Protein AF-A0A1I7XT38-F1 (afdb_monomer_lite)

Sequence (200 aa):
MPAKMSPKLDLFINKGVEYHPLSVFMDVFLWTNLTDQDTYELYQGANCTAVINEYSHDNSLFGLLKSVSIWKSHQLNPFNDTVIGISTYLPYRVSIKTWRVNYIRASMFVGGIVLFLFAKNLVRNSVFYYTSGCTFGILASLLLFVFVIYRIAPKVAVLLISLAVCYKRGPPTDSRSHDIAQWTLQLIALTLIYFSAQVS

pLDDT: mean 80.43, std 12.25, range [44.66, 97.44]

Structure (mmCIF, N/CA/C/O backbone):
data_AF-A0A1I7XT38-F1
#
_entry.id   AF-A0A1I7XT38-F1
#
loop_
_atom_site.group_PDB
_atom_site.id
_atom_site.type_symbol
_atom_site.label_atom_id
_atom_site.label_alt_id
_atom_site.label_comp_id
_atom_site.label_asym_id
_atom_site.label_entity_id
_atom_site.label_seq_id
_atom_site.pdbx_PDB_ins_code
_atom_site.Cartn_x
_atom_site.Cartn_y
_atom_site.Cartn_z
_atom_site.occupancy
_atom_site.B_iso_or_equiv
_atom_site.auth_seq_id
_atom_site.auth_comp_id
_atom_site.auth_asym_id
_atom_site.auth_atom_id
_atom_site.pdbx_PDB_model_num
ATOM 1 N N . MET A 1 1 ? -29.328 -0.300 17.925 1.00 59.81 1 MET A N 1
ATOM 2 C CA . MET A 1 1 ? -29.666 -0.196 19.371 1.00 59.81 1 MET A CA 1
ATOM 3 C C . MET A 1 1 ? -30.037 1.251 19.729 1.00 59.81 1 MET A C 1
ATOM 5 O O . MET A 1 1 ? -29.767 2.121 18.902 1.00 59.81 1 MET A O 1
ATOM 9 N N . PRO A 1 2 ? -30.710 1.539 20.865 1.00 63.53 2 PRO A N 1
ATOM 10 C CA . PRO A 1 2 ? -30.929 2.919 21.328 1.00 63.53 2 PRO A CA 1
ATOM 11 C C . PRO A 1 2 ? -29.599 3.630 21.637 1.00 63.53 2 PRO A C 1
ATOM 13 O O . PRO A 1 2 ? -28.567 2.972 21.753 1.00 63.53 2 PRO A O 1
ATOM 16 N N . ALA A 1 3 ? -29.615 4.966 21.703 1.00 67.25 3 ALA A N 1
ATOM 17 C CA . ALA A 1 3 ? -28.407 5.755 21.946 1.00 67.25 3 ALA A CA 1
ATOM 18 C C . ALA A 1 3 ? -27.859 5.485 23.357 1.00 67.25 3 ALA A C 1
ATOM 20 O O . ALA A 1 3 ? -28.622 5.517 24.323 1.00 67.25 3 ALA A O 1
ATOM 21 N N . LYS A 1 4 ? -26.555 5.211 23.466 1.00 65.94 4 LYS A N 1
ATOM 22 C CA . LYS A 1 4 ? -25.865 4.947 24.738 1.00 65.94 4 LYS A CA 1
ATOM 23 C C . LYS A 1 4 ? -24.764 5.989 24.943 1.00 65.94 4 LYS A C 1
ATOM 25 O O . LYS A 1 4 ? -24.103 6.372 23.981 1.00 65.94 4 LYS A O 1
ATOM 30 N N . MET A 1 5 ? -24.595 6.452 26.181 1.00 55.97 5 MET A N 1
ATOM 31 C CA . MET A 1 5 ? -23.539 7.381 26.594 1.00 55.97 5 MET A CA 1
ATOM 32 C C . MET A 1 5 ? -22.784 6.742 27.762 1.00 55.97 5 MET A C 1
ATOM 34 O O . MET A 1 5 ? -23.360 6.534 28.829 1.00 55.97 5 MET A O 1
ATOM 38 N N . SER A 1 6 ? -21.525 6.363 27.544 1.00 65.25 6 SER A N 1
ATOM 39 C CA . SER A 1 6 ? -20.662 5.756 28.559 1.00 65.25 6 SER A CA 1
ATOM 40 C C . SER A 1 6 ? -19.224 6.214 28.322 1.00 65.25 6 SER A C 1
ATOM 42 O O . SER A 1 6 ? -18.679 5.902 27.269 1.00 65.25 6 SER A O 1
ATOM 44 N N . PRO A 1 7 ? -18.574 6.896 29.284 1.00 61.50 7 PRO A N 1
ATOM 45 C CA . PRO A 1 7 ? -17.156 7.249 29.181 1.00 61.50 7 PRO A CA 1
ATOM 46 C C . PRO A 1 7 ? -16.226 6.033 29.367 1.00 61.50 7 PRO A C 1
ATOM 48 O O . PRO A 1 7 ? -15.009 6.185 29.405 1.00 61.50 7 PRO A O 1
ATOM 51 N N . LYS A 1 8 ? -16.789 4.829 29.544 1.00 72.31 8 LYS A N 1
ATOM 52 C CA . LYS A 1 8 ? -16.069 3.557 29.665 1.00 72.31 8 LYS A CA 1
ATOM 53 C C . LYS A 1 8 ? -16.177 2.764 28.364 1.00 72.31 8 LYS A C 1
ATOM 55 O O . LYS A 1 8 ? -17.217 2.822 27.713 1.00 72.31 8 LYS A O 1
ATOM 60 N N . LEU A 1 9 ? -15.141 1.973 28.068 1.00 81.88 9 LEU A N 1
ATOM 61 C CA . LEU A 1 9 ? -15.085 1.038 26.941 1.00 81.88 9 LEU A CA 1
ATOM 62 C C . LEU A 1 9 ? -16.341 0.153 26.893 1.00 81.88 9 LEU A C 1
ATOM 64 O O . LEU A 1 9 ? -16.567 -0.673 27.781 1.00 81.88 9 LEU A O 1
ATOM 68 N N . ASP A 1 10 ? -17.136 0.311 25.839 1.00 84.00 10 ASP A N 1
ATOM 69 C CA . ASP A 1 10 ? -18.287 -0.541 25.560 1.00 84.00 10 ASP A CA 1
ATOM 70 C C . ASP A 1 10 ? -17.873 -1.664 24.604 1.00 84.00 10 ASP A C 1
ATOM 72 O O . ASP A 1 10 ? -17.330 -1.413 23.528 1.00 84.00 10 ASP A O 1
ATOM 76 N N . LEU A 1 11 ? -18.147 -2.912 24.988 1.00 84.19 11 LEU A N 1
ATOM 77 C CA . LEU A 1 11 ? -17.835 -4.099 24.193 1.00 84.19 11 LEU A CA 1
ATOM 78 C C . LEU A 1 11 ? -19.095 -4.607 23.485 1.00 84.19 11 LEU A C 1
ATOM 80 O O . LEU A 1 11 ? -20.100 -4.922 24.124 1.00 84.19 11 LEU A O 1
ATOM 84 N N . PHE A 1 12 ? -19.017 -4.740 22.166 1.00 84.31 12 PHE A N 1
ATOM 85 C CA . PHE A 1 12 ? -20.043 -5.336 21.320 1.00 84.31 12 PHE A CA 1
ATOM 86 C C . PHE A 1 12 ? -19.519 -6.641 20.738 1.00 84.31 12 PHE A C 1
ATOM 88 O O . PHE A 1 12 ? -18.441 -6.684 20.152 1.00 84.31 12 PHE A O 1
ATOM 95 N N . ILE A 1 13 ? -20.295 -7.710 20.885 1.00 83.56 13 ILE A N 1
ATOM 96 C CA . ILE A 1 13 ? -19.953 -9.024 20.344 1.00 83.56 13 ILE A CA 1
ATOM 97 C C . ILE A 1 13 ? -20.833 -9.253 19.123 1.00 83.56 13 ILE A C 1
ATOM 99 O O . ILE A 1 13 ? -22.059 -9.295 19.240 1.00 83.56 13 ILE A O 1
ATOM 103 N N . ASN A 1 14 ? -20.205 -9.396 17.961 1.00 82.25 14 ASN A N 1
ATOM 104 C CA . ASN A 1 14 ? -20.879 -9.848 16.757 1.00 82.25 14 ASN A CA 1
ATOM 105 C C . ASN A 1 14 ? -20.574 -11.333 16.551 1.00 82.25 14 ASN A C 1
ATOM 107 O O . ASN A 1 14 ? -19.409 -11.712 16.435 1.00 82.25 14 ASN A O 1
ATOM 111 N N . LYS A 1 15 ? -21.627 -12.150 16.522 1.00 83.94 15 LYS A N 1
ATOM 112 C CA . LYS A 1 15 ? -21.533 -13.580 16.224 1.00 83.94 15 LYS A CA 1
ATOM 113 C C . LYS A 1 15 ? -21.306 -13.775 14.725 1.00 83.94 15 LYS A C 1
ATOM 115 O O . LYS A 1 15 ? -21.969 -13.119 13.918 1.00 83.94 15 LYS A O 1
ATOM 120 N N . GLY A 1 16 ? -20.394 -14.672 14.375 1.00 79.56 16 GLY A N 1
ATOM 121 C CA . GLY A 1 16 ? -20.175 -15.105 13.003 1.00 79.56 16 GLY A CA 1
ATOM 122 C C . GLY A 1 16 ? -21.407 -15.812 12.438 1.00 79.56 16 GLY A C 1
ATOM 123 O O . GLY A 1 16 ? -22.158 -16.474 13.158 1.00 79.56 16 GLY A O 1
ATOM 124 N N . VAL A 1 17 ? -21.629 -15.650 11.139 1.00 80.62 17 VAL A N 1
ATOM 125 C CA . VAL A 1 17 ? -22.675 -16.350 10.387 1.00 80.62 17 VAL A CA 1
ATOM 126 C C . VAL A 1 17 ? -22.128 -17.693 9.896 1.00 80.62 17 VAL A C 1
ATOM 128 O O . VAL A 1 17 ? -20.952 -17.797 9.551 1.00 80.62 17 VAL A O 1
ATOM 131 N N . GLU A 1 18 ? -22.975 -18.723 9.835 1.00 82.88 18 GLU A N 1
ATOM 132 C CA . GLU A 1 18 ? -22.595 -20.036 9.301 1.00 82.88 18 GLU A CA 1
ATOM 133 C C . GLU A 1 18 ? -22.163 -19.975 7.824 1.00 82.88 18 GLU A C 1
ATOM 135 O O . GLU A 1 18 ? -22.627 -19.149 7.026 1.00 82.88 18 GLU A O 1
ATOM 140 N N . TYR A 1 19 ? -21.246 -20.871 7.454 1.00 77.81 19 TYR A N 1
ATOM 141 C CA . TYR A 1 19 ? -20.651 -20.896 6.124 1.00 77.81 19 TYR A CA 1
ATOM 142 C C . TYR A 1 19 ? -21.646 -21.416 5.078 1.00 77.81 19 TYR A C 1
ATOM 144 O O . TYR A 1 19 ? -21.980 -22.599 5.042 1.00 77.81 19 TYR A O 1
ATOM 152 N N . HIS A 1 20 ? -22.057 -20.535 4.166 1.00 82.75 20 HIS A N 1
ATOM 153 C CA . HIS A 1 20 ? -22.775 -20.900 2.947 1.00 82.75 20 HIS A CA 1
ATOM 154 C C . HIS A 1 20 ? -22.068 -20.325 1.710 1.00 82.75 20 HIS A C 1
ATOM 156 O O . HIS A 1 20 ? -21.498 -19.234 1.789 1.00 82.75 20 HIS A O 1
ATOM 162 N N . PRO A 1 21 ? -22.153 -20.985 0.537 1.00 76.69 21 PRO A N 1
ATOM 163 C CA . PRO A 1 21 ? -21.465 -20.537 -0.680 1.00 76.69 21 PRO A CA 1
ATOM 164 C C . PRO A 1 21 ? -21.827 -19.107 -1.108 1.00 76.69 21 PRO A C 1
ATOM 166 O O . PRO A 1 21 ? -20.980 -18.357 -1.581 1.00 76.69 21 PRO A O 1
ATOM 169 N N . LEU A 1 22 ? -23.085 -18.705 -0.905 1.00 75.44 22 LEU A N 1
ATOM 170 C CA . LEU A 1 22 ? -23.567 -17.357 -1.225 1.00 75.44 22 LEU A CA 1
ATOM 171 C C . LEU A 1 22 ? -23.117 -16.309 -0.198 1.00 75.44 22 LEU A C 1
ATOM 173 O O . LEU A 1 22 ? -23.014 -15.129 -0.529 1.00 75.44 22 LEU A O 1
ATOM 177 N N . SER A 1 23 ? -22.807 -16.732 1.028 1.00 76.25 23 SER A N 1
ATOM 178 C CA . SER A 1 23 ? -22.359 -15.844 2.101 1.00 76.25 23 SER A CA 1
ATOM 179 C C . SER A 1 23 ? -20.938 -15.323 1.873 1.00 76.25 23 SER A C 1
ATOM 181 O O . SER A 1 23 ? -20.579 -14.292 2.428 1.00 76.25 23 SER A O 1
ATOM 183 N N . VAL A 1 24 ? -20.130 -15.980 1.030 1.00 80.00 24 VAL A N 1
ATOM 184 C CA . VAL A 1 24 ? -18.745 -15.563 0.710 1.00 80.00 24 VAL A CA 1
ATOM 185 C C . VAL A 1 24 ? -18.694 -14.166 0.083 1.00 80.00 24 VAL A C 1
ATOM 187 O O . VAL A 1 24 ? -17.736 -13.419 0.277 1.00 80.00 24 VAL A O 1
ATOM 190 N N . PHE A 1 25 ? -19.747 -13.786 -0.639 1.00 83.56 25 PHE A N 1
ATOM 191 C CA . PHE A 1 25 ? -19.854 -12.473 -1.269 1.00 83.56 25 PHE A CA 1
ATOM 192 C C . PHE A 1 25 ? -20.512 -11.425 -0.371 1.00 83.56 25 PHE A C 1
ATOM 194 O O . PHE A 1 25 ? -20.730 -10.303 -0.826 1.00 83.56 25 PHE A O 1
ATOM 201 N N . MET A 1 26 ? -20.847 -11.761 0.874 1.00 80.50 26 MET A N 1
ATOM 202 C CA . MET A 1 26 ? -21.391 -10.794 1.818 1.00 80.50 26 MET A CA 1
ATOM 203 C C . MET A 1 26 ? -20.284 -9.933 2.408 1.00 80.50 26 MET A C 1
ATOM 205 O O . MET A 1 26 ? -19.161 -10.385 2.621 1.00 80.50 26 MET A O 1
ATOM 209 N N . ASP A 1 27 ? -20.646 -8.691 2.706 1.00 81.12 27 ASP A N 1
ATOM 210 C CA . ASP A 1 27 ? -19.832 -7.807 3.524 1.00 81.12 27 ASP A CA 1
ATOM 211 C C . ASP A 1 27 ? -20.659 -7.243 4.674 1.00 81.12 27 ASP A C 1
ATOM 213 O O . ASP A 1 27 ? -21.830 -6.864 4.516 1.00 81.12 27 ASP A O 1
ATOM 217 N N . VAL A 1 28 ? -20.018 -7.194 5.840 1.00 81.31 28 VAL A N 1
ATOM 218 C CA . VAL A 1 28 ? -20.591 -6.687 7.082 1.00 81.31 28 VAL A CA 1
ATOM 219 C C . VAL A 1 28 ? -19.839 -5.424 7.459 1.00 81.31 28 VAL A C 1
ATOM 221 O O . VAL A 1 28 ? -18.639 -5.454 7.735 1.00 81.31 28 VAL A O 1
ATOM 224 N N . PHE A 1 29 ? -20.568 -4.311 7.474 1.00 79.44 29 PHE A N 1
ATOM 225 C CA . PHE A 1 29 ? -20.033 -3.018 7.873 1.00 79.44 29 PHE A CA 1
ATOM 226 C C . PHE A 1 29 ? -20.726 -2.540 9.141 1.00 79.44 29 PHE A C 1
ATOM 228 O O . PHE A 1 29 ? -21.955 -2.607 9.268 1.00 79.44 29 PHE A O 1
ATOM 235 N N . LEU A 1 30 ? -19.931 -2.024 10.072 1.00 76.75 30 LEU A N 1
ATOM 236 C CA . LEU A 1 30 ? -20.444 -1.329 11.239 1.00 76.75 30 LEU A CA 1
ATOM 237 C C . LEU A 1 30 ? -20.699 0.133 10.867 1.00 76.75 30 LEU A C 1
ATOM 239 O O . LEU A 1 30 ? -19.808 0.829 10.390 1.00 76.75 30 LEU A O 1
ATOM 243 N N . TRP A 1 31 ? -21.930 0.588 11.077 1.00 77.31 31 TRP A N 1
ATOM 244 C CA . TRP A 1 31 ? -22.347 1.967 10.867 1.00 77.31 31 TRP A CA 1
ATOM 245 C C . TRP A 1 31 ? -22.590 2.649 12.214 1.00 77.31 31 TRP A C 1
ATOM 247 O O . TRP A 1 31 ? -23.408 2.186 13.019 1.00 77.31 31 TRP A O 1
ATOM 257 N N . THR A 1 32 ? -21.908 3.766 12.450 1.00 75.38 32 THR A N 1
ATOM 258 C CA . THR A 1 32 ? -22.136 4.661 13.591 1.00 75.38 32 THR A CA 1
ATOM 259 C C . THR A 1 32 ? -22.658 6.009 13.098 1.00 75.38 32 THR A C 1
ATOM 261 O O . THR A 1 32 ? -22.417 6.407 11.965 1.00 75.38 32 THR A O 1
ATOM 264 N N . ASN A 1 33 ? -23.389 6.731 13.951 1.00 77.00 33 ASN A N 1
ATOM 265 C CA . ASN A 1 33 ? -23.805 8.117 13.682 1.00 77.00 33 ASN A CA 1
ATOM 266 C C . ASN A 1 33 ? -22.738 9.150 14.105 1.00 77.00 33 ASN A C 1
ATOM 268 O O . ASN A 1 33 ? -23.062 10.310 14.340 1.00 77.00 33 ASN A O 1
ATOM 272 N N . LEU A 1 34 ? -21.493 8.712 14.312 1.00 70.56 34 LEU A N 1
ATOM 273 C CA . LEU A 1 34 ? -20.389 9.576 14.722 1.00 70.56 34 LEU A CA 1
ATOM 274 C C . LEU A 1 34 ? -19.565 9.862 13.481 1.00 70.56 34 LEU A C 1
ATOM 276 O O . LEU A 1 34 ? -18.828 9.007 13.005 1.00 70.56 34 LEU A O 1
ATOM 280 N N . THR A 1 35 ? -19.774 11.051 12.933 1.00 60.81 35 THR A N 1
ATOM 281 C CA . THR A 1 35 ? -19.145 11.487 11.684 1.00 60.81 35 THR A CA 1
ATOM 282 C C . THR A 1 35 ? -17.734 12.029 11.906 1.00 60.81 35 THR A C 1
ATOM 284 O O . THR A 1 35 ? -16.985 12.168 10.947 1.00 60.81 35 THR A O 1
ATOM 287 N N . ASP A 1 36 ? -17.379 12.335 13.155 1.00 66.88 36 ASP A N 1
ATOM 288 C CA . ASP A 1 36 ? -16.112 12.966 13.506 1.00 66.88 36 ASP A CA 1
ATOM 289 C C . ASP A 1 36 ? -15.100 11.929 14.013 1.00 66.88 36 ASP A C 1
ATOM 291 O O . ASP A 1 36 ? -15.334 11.265 15.028 1.00 66.88 36 ASP A O 1
ATOM 295 N N . GLN A 1 37 ? -13.999 11.757 13.276 1.00 61.34 37 GLN A N 1
ATOM 296 C CA . GLN A 1 37 ? -12.999 10.705 13.515 1.00 61.34 37 GLN A CA 1
ATOM 297 C C . GLN A 1 37 ? -12.182 10.940 14.791 1.00 61.34 37 GLN A C 1
ATOM 299 O O . GLN A 1 37 ? -11.687 9.980 15.374 1.00 61.34 37 GLN A O 1
ATOM 304 N N . ASP A 1 38 ? -12.110 12.182 15.272 1.00 63.59 38 ASP A N 1
ATOM 305 C CA . ASP A 1 38 ? -11.383 12.530 16.499 1.00 63.59 38 ASP A CA 1
ATOM 306 C C . ASP A 1 38 ? -12.209 12.267 17.774 1.00 63.59 38 ASP A C 1
ATOM 308 O O . ASP A 1 38 ? -11.715 12.389 18.894 1.00 63.59 38 ASP A O 1
ATOM 312 N N . THR A 1 39 ? -13.479 11.877 17.613 1.00 66.31 39 THR A N 1
ATOM 313 C CA . THR A 1 39 ? -14.449 11.740 18.710 1.00 66.31 39 THR A CA 1
ATOM 314 C C . THR A 1 39 ? -14.653 10.285 19.178 1.00 66.31 39 THR A C 1
ATOM 316 O O . THR A 1 39 ? -15.300 10.031 20.206 1.00 66.31 39 THR A O 1
ATOM 319 N N . TYR A 1 40 ? -14.136 9.292 18.446 1.00 72.56 40 TYR A N 1
ATOM 320 C CA . TYR A 1 40 ? -14.288 7.885 18.821 1.00 72.56 40 TYR A CA 1
ATOM 321 C C . TYR A 1 40 ? -13.066 7.034 18.488 1.00 72.56 40 TYR A C 1
ATOM 323 O O . TYR A 1 40 ? -12.493 7.117 17.406 1.00 72.56 40 TYR A O 1
ATOM 331 N N . GLU A 1 41 ? -12.738 6.124 19.400 1.00 76.94 41 GLU A N 1
ATOM 332 C CA . GLU A 1 41 ? -11.740 5.087 19.163 1.00 76.94 41 GLU A CA 1
ATOM 333 C C . GLU A 1 41 ? -12.423 3.727 19.041 1.00 76.94 41 GLU A C 1
ATOM 335 O O . GLU A 1 41 ? -13.226 3.327 19.893 1.00 76.94 41 GLU A O 1
ATOM 340 N N . LEU A 1 42 ? -12.101 3.023 17.955 1.00 78.25 42 LEU A N 1
ATOM 341 C CA . LEU A 1 42 ? -12.656 1.719 17.626 1.00 78.25 42 LEU A CA 1
ATOM 342 C C . LEU A 1 42 ? -11.565 0.650 17.730 1.00 78.25 42 LEU A C 1
ATOM 344 O O . LEU A 1 42 ? -10.553 0.686 17.028 1.00 78.25 42 LEU A O 1
ATOM 348 N N . TYR A 1 43 ? -11.802 -0.325 18.594 1.00 79.62 43 TYR A N 1
ATOM 349 C CA . TYR A 1 43 ? -10.925 -1.461 18.842 1.00 79.62 43 TYR A CA 1
ATOM 350 C C . TYR A 1 43 ? -11.596 -2.723 18.310 1.00 79.62 43 TYR A C 1
ATOM 352 O O . TYR A 1 43 ? -12.782 -2.943 18.537 1.00 79.62 43 TYR A O 1
ATOM 360 N N . GLN A 1 44 ? -10.861 -3.571 17.598 1.00 81.12 44 GLN A N 1
ATOM 361 C CA . GLN A 1 44 ? -11.386 -4.827 17.062 1.00 81.12 44 GLN A CA 1
ATOM 362 C C . GLN A 1 44 ? -10.478 -5.973 17.486 1.00 81.12 44 GLN A C 1
ATOM 364 O O . GLN A 1 44 ? -9.259 -5.875 17.367 1.00 81.12 44 GLN A O 1
ATOM 369 N N . GLY A 1 45 ? -11.071 -7.071 17.947 1.00 81.69 45 GLY A N 1
ATOM 370 C CA . GLY A 1 45 ? -10.333 -8.258 18.358 1.00 81.69 45 GLY A CA 1
ATOM 371 C C . GLY A 1 45 ? -11.179 -9.524 18.276 1.00 81.69 45 GLY A C 1
ATOM 372 O O . GLY A 1 45 ? -12.404 -9.471 18.200 1.00 81.69 45 GLY A O 1
ATOM 373 N N . ALA A 1 46 ? -10.516 -10.680 18.284 1.00 83.31 46 ALA A N 1
ATOM 374 C CA . ALA A 1 46 ? -11.190 -11.980 18.283 1.00 83.31 46 ALA A CA 1
ATOM 375 C C . ALA A 1 46 ? -11.845 -12.305 19.640 1.00 83.31 46 ALA A C 1
ATOM 377 O O . ALA A 1 46 ? -12.831 -13.025 19.694 1.00 83.31 46 ALA A O 1
ATOM 378 N N . ASN A 1 47 ? -11.310 -11.748 20.731 1.00 88.62 47 ASN A N 1
ATOM 379 C CA . ASN A 1 47 ? -11.749 -11.997 22.103 1.00 88.62 47 ASN A CA 1
ATOM 380 C C . ASN A 1 47 ? -11.861 -10.686 22.886 1.00 88.62 47 ASN A C 1
ATOM 382 O O . ASN A 1 47 ? -11.134 -9.730 22.608 1.00 88.62 47 ASN A O 1
ATOM 386 N N . CYS A 1 48 ? -12.693 -10.668 23.932 1.00 85.81 48 CYS A N 1
ATOM 387 C CA . CYS A 1 48 ? -12.825 -9.509 24.822 1.00 85.81 48 CYS A CA 1
ATOM 388 C C . CYS A 1 48 ? -11.489 -9.127 25.472 1.00 85.81 48 CYS A C 1
ATOM 390 O O . CYS A 1 48 ? -11.155 -7.952 25.548 1.00 85.81 48 CYS A O 1
ATOM 392 N N . THR A 1 49 ? -10.695 -10.117 25.885 1.00 89.25 49 THR A N 1
ATOM 393 C CA . THR A 1 49 ? -9.369 -9.899 26.482 1.00 89.25 49 THR A CA 1
ATOM 394 C C . THR A 1 49 ? -8.390 -9.257 25.505 1.00 89.25 49 THR A C 1
ATOM 396 O O . THR A 1 49 ? -7.640 -8.371 25.894 1.00 89.25 49 THR A O 1
ATOM 399 N N . ALA A 1 50 ? -8.433 -9.644 24.228 1.00 86.62 50 ALA A N 1
ATOM 400 C CA . ALA A 1 50 ? -7.590 -9.050 23.194 1.00 86.62 50 ALA A CA 1
ATOM 401 C C . ALA A 1 50 ? -7.939 -7.570 22.968 1.00 86.62 50 ALA A C 1
ATOM 403 O O . ALA A 1 50 ? -7.045 -6.735 22.896 1.00 86.62 50 ALA A O 1
ATOM 404 N N . VAL A 1 51 ? -9.236 -7.238 22.931 1.00 85.75 51 VAL A N 1
ATOM 405 C CA . VAL A 1 51 ? -9.712 -5.850 22.794 1.00 85.75 51 VAL A CA 1
ATOM 406 C C . VAL A 1 51 ? -9.324 -5.003 24.007 1.00 85.75 51 VAL A C 1
ATOM 408 O O . VAL A 1 51 ? -8.890 -3.867 23.848 1.00 85.75 51 VAL A O 1
ATOM 411 N N . ILE A 1 52 ? -9.448 -5.554 25.217 1.00 87.38 52 ILE A N 1
ATOM 412 C CA . ILE A 1 52 ? -9.093 -4.856 26.460 1.00 87.38 52 ILE A CA 1
ATOM 413 C C . ILE A 1 52 ? -7.581 -4.628 26.561 1.00 87.38 52 ILE A C 1
ATOM 415 O O . ILE A 1 52 ? -7.163 -3.554 26.989 1.00 87.38 52 ILE A O 1
ATOM 419 N N . ASN A 1 53 ? -6.759 -5.602 26.159 1.00 88.31 53 ASN A N 1
ATOM 420 C CA . ASN A 1 53 ? -5.305 -5.440 26.137 1.00 88.31 53 ASN A CA 1
ATOM 421 C C . ASN A 1 53 ? -4.882 -4.365 25.134 1.00 88.31 53 ASN A C 1
ATOM 423 O O . ASN A 1 53 ? -4.059 -3.526 25.479 1.00 88.31 53 ASN A O 1
ATOM 427 N N . GLU A 1 54 ? -5.477 -4.349 23.939 1.00 81.75 54 GLU A N 1
ATOM 428 C CA . GLU A 1 54 ? -5.212 -3.309 22.938 1.00 81.75 54 GLU A CA 1
ATOM 429 C C . GLU A 1 54 ? -5.621 -1.921 23.449 1.00 81.75 54 GLU A C 1
ATOM 431 O O . GLU A 1 54 ? -4.874 -0.964 23.292 1.00 81.75 54 GLU A O 1
ATOM 436 N N . TYR A 1 55 ? -6.771 -1.821 24.123 1.00 81.69 55 TYR A N 1
ATOM 437 C CA . TYR A 1 55 ? -7.213 -0.587 24.778 1.00 81.69 55 TYR A CA 1
ATOM 438 C C . TYR A 1 55 ? -6.251 -0.141 25.889 1.00 81.69 55 TYR A C 1
ATOM 440 O O . TYR A 1 55 ? -5.955 1.040 26.022 1.00 81.69 55 TYR A O 1
ATOM 448 N N . SER A 1 56 ? -5.739 -1.084 26.682 1.00 82.56 56 SER A N 1
ATOM 449 C CA . SER A 1 56 ? -4.873 -0.783 27.831 1.00 82.56 56 SER A CA 1
ATOM 450 C C . SER A 1 56 ? -3.436 -0.442 27.426 1.00 82.56 56 SER A C 1
ATOM 452 O O . SER A 1 56 ? -2.745 0.254 28.164 1.00 82.56 56 SER A O 1
ATOM 454 N N . HIS A 1 57 ? -2.983 -0.938 26.272 1.00 77.88 57 HIS A N 1
ATOM 455 C CA . HIS A 1 57 ? -1.666 -0.647 25.700 1.00 77.88 57 HIS A CA 1
ATOM 456 C C . HIS A 1 57 ? -1.667 0.548 24.739 1.00 77.88 57 HIS A C 1
ATOM 458 O O . HIS A 1 57 ? -0.605 0.904 24.218 1.00 77.88 57 HIS A O 1
ATOM 464 N N . ASP A 1 58 ? -2.820 1.184 24.518 1.00 71.75 58 ASP A N 1
ATOM 465 C CA . ASP A 1 58 ? -2.904 2.389 23.703 1.00 71.75 58 ASP A CA 1
ATOM 466 C C . ASP A 1 58 ? -2.330 3.579 24.485 1.00 71.75 58 ASP A C 1
ATOM 468 O O . ASP A 1 58 ? -2.991 4.242 25.284 1.00 71.75 58 ASP A O 1
ATOM 472 N N . ASN A 1 59 ? -1.038 3.835 24.288 1.00 63.56 59 ASN A N 1
ATOM 473 C CA . ASN A 1 59 ? -0.380 5.006 24.850 1.00 63.56 59 ASN A CA 1
ATOM 474 C C . ASN A 1 59 ? -0.828 6.245 24.059 1.00 63.56 59 ASN A C 1
ATOM 476 O O . ASN A 1 59 ? -0.507 6.379 22.875 1.00 63.56 59 ASN A O 1
ATOM 480 N N . SER A 1 60 ? -1.519 7.176 24.726 1.00 62.91 60 SER A N 1
ATOM 481 C CA . SER A 1 60 ? -2.217 8.333 24.124 1.00 62.91 60 SER A CA 1
ATOM 482 C C . SER A 1 60 ? -1.357 9.294 23.282 1.00 62.91 60 SER A C 1
ATOM 484 O O . SER A 1 60 ? -1.885 10.200 22.641 1.00 62.91 60 SER A O 1
ATOM 486 N N . LEU A 1 61 ? -0.037 9.085 23.221 1.00 58.38 61 LEU A N 1
ATOM 487 C CA . LEU A 1 61 ? 0.905 9.864 22.415 1.00 58.38 61 LEU A CA 1
ATOM 488 C C . LEU A 1 61 ? 0.728 9.689 20.896 1.00 58.38 61 LEU A C 1
ATOM 490 O O . LEU A 1 61 ? 1.128 10.575 20.146 1.00 58.38 61 LEU A O 1
ATOM 494 N N . PHE A 1 62 ? 0.130 8.588 20.426 1.00 61.03 62 PHE A N 1
ATOM 495 C CA . PHE A 1 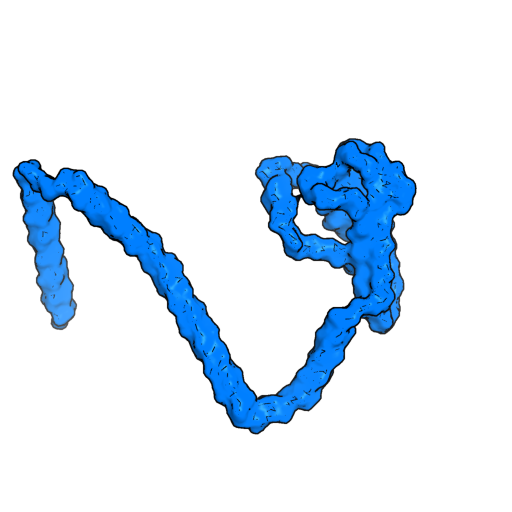62 ? -0.065 8.310 18.991 1.00 61.03 62 PHE A CA 1
ATOM 496 C C . PHE A 1 62 ? -1.539 8.340 18.531 1.00 61.03 62 PHE A C 1
ATOM 498 O O . PHE A 1 62 ? -1.817 7.994 17.381 1.00 61.03 62 PHE A O 1
ATOM 505 N N . GLY A 1 63 ? -2.480 8.810 19.363 1.00 61.06 63 GLY A N 1
ATOM 506 C CA . GLY A 1 63 ? -3.920 8.840 19.035 1.00 61.06 63 GLY A CA 1
ATOM 507 C C . GLY A 1 63 ? -4.252 9.580 17.727 1.00 61.06 63 GLY A C 1
ATOM 508 O O . GLY A 1 63 ? -5.025 9.089 16.906 1.00 61.06 63 GLY A O 1
ATOM 509 N N . LEU A 1 64 ? -3.560 10.692 17.446 1.00 55.78 64 LEU A N 1
ATOM 510 C CA . LEU A 1 64 ? -3.713 11.443 16.189 1.00 55.78 64 LEU A CA 1
ATOM 511 C C . LEU A 1 64 ? -3.219 10.665 14.958 1.00 55.78 64 LEU A C 1
ATOM 513 O O . LEU A 1 64 ? -3.807 10.750 13.883 1.00 55.78 64 LEU A O 1
ATOM 517 N N . LEU A 1 65 ? -2.159 9.868 15.101 1.00 56.06 65 LEU A N 1
ATOM 518 C CA . LEU A 1 65 ? -1.608 9.069 14.000 1.00 56.06 65 LEU A CA 1
ATOM 519 C C . LEU A 1 65 ? -2.459 7.823 13.711 1.00 56.06 65 LEU A C 1
ATOM 521 O O . LEU A 1 65 ? -2.484 7.341 12.578 1.00 56.06 65 LEU A O 1
ATOM 525 N N . LYS A 1 66 ? -3.212 7.344 14.707 1.00 59.59 66 LYS A N 1
ATOM 526 C CA . LYS A 1 66 ? -4.194 6.259 14.577 1.00 59.59 66 LYS A CA 1
ATOM 527 C C . LYS A 1 66 ? -5.455 6.717 13.823 1.00 59.59 66 LYS A C 1
ATOM 529 O O . LYS A 1 66 ? -5.924 5.974 12.958 1.00 59.59 66 LYS A O 1
ATOM 534 N N . SER A 1 67 ? -5.927 7.949 14.060 1.00 51.41 67 SER A N 1
ATOM 535 C CA . SER A 1 67 ? -7.060 8.586 13.344 1.00 51.41 67 SER A CA 1
ATOM 536 C C . SER A 1 67 ? -6.792 8.742 11.8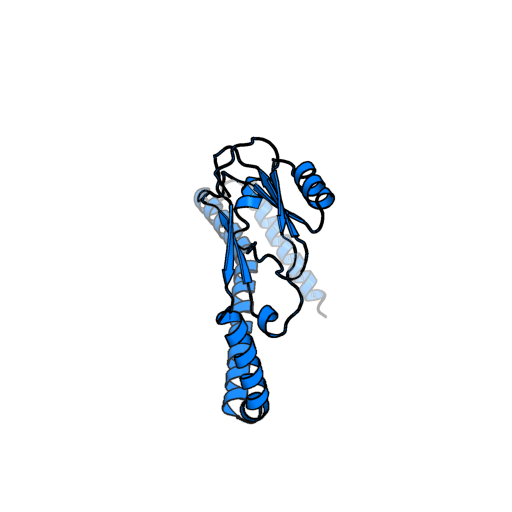32 1.00 51.41 67 SER A C 1
ATOM 538 O O . SER A 1 67 ? -7.654 8.469 10.996 1.00 51.41 67 SER A O 1
ATOM 540 N N . VAL A 1 68 ? -5.541 9.039 11.450 1.00 50.91 68 VAL A N 1
ATOM 541 C CA . VAL A 1 68 ? -5.109 9.217 10.044 1.00 50.91 68 VAL A CA 1
ATOM 542 C C . VAL A 1 68 ? -4.894 7.887 9.293 1.00 50.91 68 VAL A C 1
ATOM 544 O O . VAL A 1 68 ? -4.594 7.885 8.096 1.00 50.91 68 VAL A O 1
ATOM 547 N N . SER A 1 69 ? -5.114 6.725 9.923 1.00 53.31 69 SER A N 1
ATOM 548 C CA . SER A 1 69 ? -5.137 5.424 9.229 1.00 53.31 69 SER A CA 1
ATOM 549 C C . SER A 1 69 ? -6.424 5.235 8.399 1.00 53.31 69 SER A C 1
ATOM 551 O O . SER A 1 69 ? -7.194 4.294 8.570 1.00 53.31 69 SER A O 1
ATOM 553 N N . ILE A 1 70 ? -6.614 6.130 7.424 1.00 46.16 70 ILE A N 1
ATOM 554 C CA . ILE A 1 70 ? -7.732 6.281 6.470 1.00 46.16 70 ILE A CA 1
ATOM 555 C C . ILE A 1 70 ? -8.044 4.984 5.681 1.00 46.16 70 ILE A C 1
ATOM 557 O O . ILE A 1 70 ? -9.086 4.868 5.041 1.00 46.16 70 ILE A O 1
ATOM 561 N N . TRP A 1 71 ? -7.180 3.968 5.768 1.00 44.66 71 TRP A N 1
ATOM 562 C CA . TRP A 1 71 ? -7.272 2.701 5.038 1.00 44.66 71 TRP A CA 1
ATOM 563 C C . TRP A 1 71 ? -7.546 1.478 5.913 1.00 44.66 71 TRP A C 1
ATOM 565 O O . TRP A 1 71 ? -7.580 0.361 5.390 1.00 44.66 71 TRP A O 1
ATOM 575 N N . LYS A 1 72 ? -7.780 1.638 7.223 1.00 49.44 72 LYS A N 1
ATOM 576 C CA . LYS A 1 72 ? -8.286 0.535 8.051 1.00 49.44 72 LYS A CA 1
ATOM 577 C C . LYS A 1 72 ? -9.778 0.365 7.757 1.00 49.44 72 LYS A C 1
ATOM 579 O O . LYS A 1 72 ? -10.642 0.727 8.549 1.00 49.44 72 LYS A O 1
ATOM 584 N N . SER A 1 73 ? -10.093 -0.130 6.559 1.00 53.56 73 SER A N 1
ATOM 585 C CA . SER A 1 73 ? -11.460 -0.457 6.178 1.00 53.56 73 SER A CA 1
ATOM 586 C C . SER A 1 73 ? -11.992 -1.446 7.208 1.00 53.56 73 SER A C 1
ATOM 588 O O . SER A 1 73 ? -11.483 -2.564 7.296 1.00 53.56 73 SER A O 1
ATOM 590 N N . HIS A 1 74 ? -12.984 -1.030 7.995 1.00 58.72 74 HIS A N 1
ATOM 591 C CA . HIS A 1 74 ? -13.668 -1.866 8.980 1.00 58.72 74 HIS A CA 1
ATOM 592 C C . HIS A 1 74 ? -14.555 -2.904 8.276 1.00 58.72 74 HIS A C 1
ATOM 594 O O . HIS A 1 74 ? -15.779 -2.913 8.395 1.00 58.72 74 HIS A O 1
ATOM 600 N N . GLN A 1 75 ? -13.917 -3.766 7.488 1.00 62.06 75 GLN A N 1
ATOM 601 C CA . GLN A 1 75 ? -14.489 -5.003 6.998 1.00 62.06 75 GLN A CA 1
ATOM 602 C C . GLN A 1 75 ? -14.424 -5.984 8.162 1.00 62.06 75 GLN A C 1
ATOM 604 O O . GLN A 1 75 ? -13.356 -6.480 8.528 1.00 62.06 75 GLN A O 1
ATOM 609 N N . LEU A 1 76 ? -15.568 -6.213 8.797 1.00 69.38 76 LEU A N 1
ATOM 610 C CA . LEU A 1 76 ? -15.673 -7.279 9.778 1.00 69.38 76 LEU A CA 1
ATOM 611 C C . LEU A 1 76 ? -15.744 -8.595 9.023 1.00 69.38 76 LEU A C 1
ATOM 613 O O . LEU A 1 76 ? -16.480 -8.710 8.043 1.00 69.38 76 LEU A O 1
ATOM 617 N N . ASN A 1 77 ? -14.967 -9.582 9.466 1.00 71.19 77 ASN A N 1
ATOM 618 C CA . ASN A 1 77 ? -15.094 -10.919 8.915 1.00 71.19 77 ASN A CA 1
ATOM 619 C C . ASN A 1 77 ? -16.502 -11.439 9.268 1.00 71.19 77 ASN A C 1
ATOM 621 O O . ASN A 1 77 ? -16.809 -11.543 10.455 1.00 71.19 77 ASN A O 1
ATOM 625 N N . PRO A 1 78 ? -17.359 -11.748 8.278 1.00 73.25 78 PRO A N 1
ATOM 626 C CA . PRO A 1 78 ? -18.733 -12.171 8.534 1.00 73.25 78 PRO A CA 1
ATOM 627 C C . PRO A 1 78 ? -18.839 -13.560 9.174 1.00 73.25 78 PRO A C 1
ATOM 629 O O . PRO A 1 78 ? -19.886 -13.879 9.731 1.00 73.25 78 PRO A O 1
ATOM 632 N N . PHE A 1 79 ? -17.791 -14.384 9.092 1.00 77.06 79 PHE A N 1
ATOM 633 C CA . PHE A 1 79 ? -17.818 -15.788 9.522 1.00 77.06 79 PHE A CA 1
ATOM 634 C C . PHE A 1 79 ? -17.192 -16.030 10.890 1.00 77.06 79 PHE A C 1
ATOM 636 O O . PHE A 1 79 ? -17.440 -17.060 11.509 1.00 77.06 79 PHE A O 1
ATOM 643 N N . ASN A 1 80 ? -16.370 -15.096 11.360 1.00 81.19 80 ASN A N 1
ATOM 644 C CA . ASN A 1 80 ? -15.718 -15.208 12.653 1.00 81.19 80 ASN A CA 1
ATOM 645 C C . ASN A 1 80 ? -16.446 -14.350 13.677 1.00 81.19 80 ASN A C 1
ATOM 647 O O . ASN A 1 80 ? -16.900 -13.248 13.371 1.00 81.19 80 ASN A O 1
ATOM 651 N N . ASP A 1 81 ? -16.482 -14.837 14.913 1.00 83.00 81 ASP A N 1
ATOM 652 C CA . ASP A 1 81 ? -16.869 -14.015 16.047 1.00 83.00 81 ASP A CA 1
ATOM 653 C C . ASP A 1 81 ? -15.879 -12.851 16.164 1.00 83.00 81 ASP A C 1
ATOM 655 O O . ASP A 1 81 ? -14.658 -13.036 16.214 1.00 83.00 81 ASP A O 1
ATOM 659 N N . THR A 1 82 ? -16.411 -11.634 16.171 1.00 83.69 82 THR A N 1
ATOM 660 C CA . THR A 1 82 ? -15.610 -10.418 16.304 1.00 83.69 82 THR A CA 1
ATOM 661 C C . THR A 1 82 ? -16.130 -9.594 17.462 1.00 83.69 82 THR A C 1
ATOM 663 O O . THR A 1 82 ? -17.322 -9.274 17.524 1.00 83.69 82 THR A O 1
ATOM 666 N N . VAL A 1 83 ? -15.223 -9.215 18.355 1.00 86.62 83 VAL A N 1
ATOM 667 C CA . VAL A 1 83 ? -15.493 -8.296 19.454 1.00 86.62 83 VAL A CA 1
ATOM 668 C C . VAL A 1 83 ? -15.014 -6.910 19.057 1.00 86.62 83 VAL A C 1
ATOM 670 O O . VAL A 1 83 ? -13.911 -6.733 18.534 1.00 86.62 83 VAL A O 1
ATOM 673 N N . ILE A 1 84 ? -15.867 -5.927 19.299 1.00 85.38 84 ILE A N 1
ATOM 674 C CA . ILE A 1 84 ? -15.659 -4.535 18.935 1.00 85.38 84 ILE A CA 1
ATOM 675 C C . ILE A 1 84 ? -15.739 -3.711 20.216 1.00 85.38 84 ILE A C 1
ATOM 677 O O . ILE A 1 84 ? -16.760 -3.734 20.897 1.00 85.38 84 ILE A O 1
ATOM 681 N N . GLY A 1 85 ? -14.669 -3.006 20.554 1.00 85.19 85 GLY A N 1
ATOM 682 C CA . GLY A 1 85 ? -14.625 -2.041 21.644 1.00 85.19 85 GLY A CA 1
ATOM 683 C C . GLY A 1 85 ? -14.817 -0.629 21.107 1.00 85.19 85 GLY A C 1
ATOM 684 O O . GLY A 1 85 ? -14.115 -0.237 20.179 1.00 85.19 85 GLY A O 1
ATOM 685 N N . ILE A 1 86 ? -15.749 0.130 21.674 1.00 84.00 86 ILE A N 1
ATOM 686 C CA . ILE A 1 86 ? -15.970 1.540 21.328 1.00 84.00 86 ILE A CA 1
ATOM 687 C C . ILE A 1 86 ? -15.729 2.380 22.578 1.00 84.00 86 ILE A C 1
ATOM 689 O O . ILE A 1 86 ? -16.344 2.136 23.618 1.00 84.00 86 ILE A O 1
ATOM 693 N N . SER A 1 87 ? -14.849 3.371 22.465 1.00 83.38 87 SER A N 1
ATOM 694 C CA . SER A 1 87 ? -14.637 4.399 23.485 1.00 83.38 87 SER A CA 1
ATOM 695 C C . SER A 1 87 ? -15.031 5.753 22.899 1.00 83.38 87 SER A C 1
ATOM 697 O O . SER A 1 87 ? -14.453 6.189 21.903 1.00 83.38 87 SER A O 1
ATOM 699 N N . THR A 1 88 ? -16.056 6.400 23.460 1.00 78.00 88 THR A N 1
ATOM 700 C CA . THR A 1 88 ? -16.506 7.731 23.020 1.00 78.00 88 THR A CA 1
ATOM 701 C C . THR A 1 88 ? -17.194 8.498 24.150 1.00 78.00 88 THR A C 1
ATOM 703 O O . THR A 1 88 ? -17.795 7.909 25.047 1.00 78.00 88 THR A O 1
ATOM 706 N N . TYR A 1 89 ? -17.113 9.828 24.102 1.00 78.38 89 TYR A N 1
ATOM 707 C CA . TYR A 1 89 ? -17.746 10.742 25.059 1.00 78.38 89 TYR A CA 1
ATOM 708 C C . TYR A 1 89 ? -19.128 11.241 24.608 1.00 78.38 89 TYR A C 1
ATOM 710 O O . TYR A 1 89 ? -19.849 11.836 25.410 1.00 78.38 89 TYR A O 1
ATOM 718 N N . LEU A 1 90 ? -19.519 11.005 23.350 1.00 80.44 90 LEU A N 1
ATOM 719 C CA . LEU A 1 90 ? -20.812 11.426 22.803 1.00 80.44 90 LEU A CA 1
ATOM 720 C C . LEU A 1 90 ? -21.840 10.286 22.798 1.00 80.44 90 LEU A C 1
ATOM 722 O O . LEU A 1 90 ? -21.476 9.114 22.698 1.00 80.44 90 LEU A O 1
ATOM 726 N N . PRO A 1 91 ? -23.147 10.604 22.851 1.00 80.88 91 PRO A N 1
ATOM 727 C CA . PRO A 1 91 ? -24.187 9.608 22.646 1.00 80.88 91 PRO A CA 1
ATOM 728 C C . PRO A 1 91 ? -24.127 9.061 21.214 1.00 80.88 91 PRO A C 1
ATOM 730 O O . PRO A 1 91 ? -24.256 9.806 20.242 1.00 80.88 91 PRO A O 1
ATOM 733 N N . TYR A 1 92 ? -23.983 7.743 21.078 1.00 77.56 92 TYR A N 1
ATOM 734 C CA . TYR A 1 92 ? -23.843 7.085 19.780 1.00 77.56 92 TYR A CA 1
ATOM 735 C C . TYR A 1 92 ? -24.874 5.977 19.571 1.00 77.56 92 TYR A C 1
ATOM 737 O O . TYR A 1 92 ? -25.379 5.361 20.512 1.00 77.56 92 TYR A O 1
ATOM 745 N N . ARG A 1 93 ? -25.189 5.711 18.299 1.00 80.81 93 ARG A N 1
ATOM 746 C CA . ARG A 1 93 ? -26.018 4.581 17.863 1.00 80.81 93 ARG A CA 1
ATOM 747 C C . ARG A 1 93 ? -25.203 3.707 16.917 1.00 80.81 93 ARG A C 1
ATOM 749 O O . ARG A 1 93 ? -24.827 4.158 15.839 1.00 80.81 93 ARG A O 1
ATOM 756 N N . VAL A 1 94 ? -25.007 2.449 17.301 1.00 80.00 94 VAL A N 1
ATOM 757 C CA . VAL A 1 94 ? -24.395 1.418 16.453 1.00 80.00 94 VAL A CA 1
ATOM 758 C C . VAL A 1 94 ? -25.483 0.665 15.696 1.00 80.00 94 VAL A C 1
ATOM 760 O O . VAL A 1 94 ? -26.494 0.244 16.281 1.00 80.00 94 VAL A O 1
ATOM 763 N N . SER A 1 95 ? -25.273 0.506 14.393 1.00 81.19 95 SER A N 1
ATOM 764 C CA . SER A 1 95 ? -26.089 -0.326 13.511 1.00 81.19 95 SER A CA 1
ATOM 765 C C . SER A 1 95 ? -25.174 -1.184 12.646 1.00 81.19 95 SER A C 1
ATOM 767 O O . SER A 1 95 ? -24.192 -0.693 12.104 1.00 81.19 95 SER A O 1
ATOM 769 N N . ILE A 1 96 ? -25.488 -2.466 12.500 1.00 80.00 96 ILE A N 1
ATOM 770 C CA . ILE A 1 96 ? -24.754 -3.359 11.601 1.00 80.00 96 ILE A CA 1
ATOM 771 C C . ILE A 1 96 ? -25.495 -3.358 10.267 1.00 80.00 96 ILE A C 1
ATOM 773 O O . ILE A 1 96 ? -26.693 -3.645 10.228 1.00 80.00 96 ILE A O 1
ATOM 777 N N . LYS A 1 97 ? -24.803 -3.009 9.181 1.00 83.12 97 LYS A N 1
ATOM 778 C CA . LYS A 1 97 ? -25.360 -3.042 7.828 1.00 83.12 97 LYS A CA 1
ATOM 779 C C . LYS A 1 97 ? -24.790 -4.248 7.092 1.00 83.12 97 LYS A C 1
ATOM 781 O O . LYS A 1 97 ? -23.592 -4.312 6.826 1.00 83.12 97 LYS A O 1
ATOM 786 N N . THR A 1 98 ? -25.661 -5.196 6.764 1.00 76.69 98 THR A N 1
ATOM 787 C CA . THR A 1 98 ? -25.310 -6.424 6.046 1.00 76.69 98 THR A CA 1
ATOM 788 C C . THR A 1 98 ? -25.759 -6.311 4.593 1.00 76.69 98 THR A C 1
ATOM 790 O O . THR A 1 98 ? -26.951 -6.242 4.286 1.00 76.69 98 THR A O 1
ATOM 793 N N . TRP A 1 99 ? -24.805 -6.263 3.666 1.00 77.50 99 TRP A N 1
ATOM 794 C CA . TRP A 1 99 ? -25.125 -6.348 2.242 1.00 77.50 99 TRP A CA 1
ATOM 795 C C . TRP A 1 99 ? -25.096 -7.817 1.828 1.00 77.50 99 TRP A C 1
ATOM 797 O O . TRP A 1 99 ? -24.056 -8.466 1.918 1.00 77.50 99 TRP A O 1
ATOM 807 N N . ARG A 1 100 ? -26.240 -8.349 1.372 1.00 73.88 100 ARG A N 1
ATOM 808 C CA . ARG A 1 100 ? -26.365 -9.771 0.999 1.00 73.88 100 ARG A CA 1
ATOM 809 C C . ARG A 1 100 ? -25.498 -10.178 -0.194 1.00 73.88 100 ARG A C 1
ATOM 811 O O . ARG A 1 100 ? -25.157 -11.346 -0.307 1.00 73.88 100 ARG A O 1
ATOM 818 N N . VAL A 1 101 ? -25.153 -9.241 -1.076 1.00 79.25 101 VAL A N 1
ATOM 819 C CA . VAL A 1 101 ? -24.234 -9.475 -2.195 1.00 79.25 101 VAL A CA 1
ATOM 820 C C . VAL A 1 101 ? -23.400 -8.219 -2.408 1.00 79.25 101 VAL A C 1
ATOM 822 O O . VAL A 1 101 ? -23.944 -7.157 -2.717 1.00 79.25 101 VAL A O 1
ATOM 825 N N . ASN A 1 102 ? -22.081 -8.334 -2.266 1.00 83.75 102 ASN A N 1
ATOM 826 C CA . ASN A 1 102 ? -21.147 -7.317 -2.721 1.00 83.75 102 ASN A CA 1
ATOM 827 C C . ASN A 1 102 ? -20.831 -7.544 -4.206 1.00 83.75 102 ASN A C 1
ATOM 829 O O . ASN A 1 102 ? -20.058 -8.432 -4.578 1.00 83.75 102 ASN A O 1
ATOM 833 N N . TYR A 1 103 ? -21.399 -6.683 -5.049 1.00 85.81 103 TYR A N 1
ATOM 834 C CA . TYR A 1 103 ? -21.187 -6.703 -6.495 1.00 85.81 103 TYR A CA 1
ATOM 835 C C . TYR A 1 103 ? -19.722 -6.508 -6.903 1.00 85.81 103 TYR A C 1
ATOM 837 O O . TYR A 1 103 ? -19.312 -7.061 -7.916 1.00 85.81 103 TYR A O 1
ATOM 845 N N . ILE A 1 104 ? -18.909 -5.795 -6.119 1.00 84.12 104 ILE A N 1
ATOM 846 C CA . ILE A 1 104 ? -17.478 -5.599 -6.402 1.00 84.12 104 ILE A CA 1
ATOM 847 C C . ILE A 1 104 ? -16.728 -6.924 -6.228 1.00 84.12 104 ILE A C 1
ATOM 849 O O . ILE A 1 104 ? -16.001 -7.341 -7.126 1.00 84.12 104 ILE A O 1
ATOM 853 N N . ARG A 1 105 ? -16.943 -7.633 -5.109 1.00 83.25 105 ARG A N 1
ATOM 854 C CA . ARG A 1 105 ? -16.331 -8.955 -4.868 1.00 83.25 105 ARG A CA 1
ATOM 855 C C . ARG A 1 105 ? -16.784 -9.982 -5.901 1.00 83.25 105 ARG A C 1
ATOM 857 O O . ARG A 1 105 ? -15.950 -10.693 -6.459 1.00 83.25 105 ARG A O 1
ATOM 864 N N . ALA A 1 106 ? -18.081 -10.012 -6.200 1.00 89.06 106 ALA A N 1
ATOM 865 C CA . ALA A 1 106 ? -18.628 -10.874 -7.243 1.00 89.06 106 ALA A CA 1
ATOM 866 C C . ALA A 1 106 ? -18.028 -10.544 -8.623 1.00 89.06 106 ALA A C 1
ATOM 868 O O . ALA A 1 106 ? -17.610 -11.448 -9.344 1.00 89.06 106 ALA A O 1
ATOM 869 N N . SER A 1 107 ? -17.900 -9.259 -8.966 1.00 91.56 107 SER A N 1
ATOM 870 C CA . SER A 1 107 ? -17.292 -8.819 -10.224 1.00 91.56 107 SER A CA 1
ATOM 871 C C . SER A 1 107 ? -15.811 -9.179 -10.316 1.00 91.56 107 SER A C 1
ATOM 873 O O . SER A 1 107 ? -15.365 -9.547 -11.397 1.00 91.56 107 SER A O 1
ATOM 875 N N . MET A 1 108 ? -15.041 -9.101 -9.225 1.00 90.56 108 MET A N 1
ATOM 876 C CA . MET A 1 108 ? -13.637 -9.537 -9.217 1.00 90.56 108 MET A CA 1
ATOM 877 C C . MET A 1 108 ? -13.519 -11.047 -9.447 1.00 90.56 108 MET A C 1
ATOM 879 O O . MET A 1 108 ? -12.657 -11.485 -10.204 1.00 90.56 108 MET A O 1
ATOM 883 N N . PHE A 1 109 ? -14.411 -11.839 -8.848 1.00 91.75 109 PHE A N 1
ATOM 884 C CA . PHE A 1 109 ? -14.441 -13.289 -9.038 1.00 91.75 109 PHE A CA 1
ATOM 885 C C . PHE A 1 109 ? -14.798 -13.673 -10.480 1.00 91.75 109 PHE A C 1
ATOM 887 O O . PHE A 1 109 ? -14.070 -14.432 -11.122 1.00 91.75 109 PHE A O 1
ATOM 894 N N . VAL A 1 110 ? -15.871 -13.091 -11.023 1.00 94.38 110 VAL A N 1
ATOM 895 C CA . VAL A 1 110 ? -16.270 -13.291 -12.425 1.00 94.38 110 VAL A CA 1
ATOM 896 C C . VAL A 1 110 ? -15.173 -12.800 -13.370 1.00 94.38 110 VAL A C 1
ATOM 898 O O . VAL A 1 110 ? -14.803 -13.514 -14.299 1.00 94.38 110 VAL A O 1
ATOM 901 N N . GLY A 1 111 ? -14.599 -11.626 -13.101 1.00 95.88 111 GLY A N 1
ATOM 902 C CA . GLY A 1 111 ? -13.474 -11.077 -13.853 1.00 95.88 111 GLY A CA 1
ATOM 903 C C . GLY A 1 111 ? -12.264 -12.011 -13.860 1.00 95.88 111 GLY A C 1
ATOM 904 O O . GLY A 1 111 ? -11.673 -12.222 -14.914 1.00 95.88 111 GLY A O 1
ATOM 905 N N . GLY A 1 112 ? -11.943 -12.640 -12.726 1.00 94.81 112 GLY A N 1
ATOM 906 C CA . GLY A 1 112 ? -10.879 -13.640 -12.617 1.00 94.81 112 GLY A CA 1
ATOM 907 C C . GLY A 1 112 ? -11.141 -14.895 -13.453 1.00 94.81 112 GLY A C 1
ATOM 908 O O . GLY A 1 112 ? -10.244 -15.351 -14.161 1.00 94.81 112 GLY A O 1
ATOM 909 N N . ILE A 1 113 ? -12.369 -15.423 -13.440 1.00 95.44 113 ILE A N 1
ATOM 910 C CA . ILE A 1 113 ? -12.754 -16.580 -14.270 1.00 95.44 113 ILE A CA 1
ATOM 911 C C . ILE A 1 113 ? -12.663 -16.233 -15.757 1.00 95.44 113 ILE A C 1
ATOM 913 O O . ILE A 1 113 ? -12.074 -16.984 -16.534 1.00 95.44 113 ILE A O 1
ATOM 917 N N . VAL A 1 114 ? -13.208 -15.082 -16.156 1.00 95.38 114 VAL A N 1
ATOM 918 C CA . VAL A 1 114 ? -13.133 -14.594 -17.539 1.00 95.38 114 VAL A CA 1
ATOM 919 C C . VAL A 1 114 ? -11.671 -14.456 -17.955 1.00 95.38 114 VAL A C 1
ATOM 921 O O . VAL A 1 114 ? -11.268 -15.022 -18.969 1.00 95.38 114 VAL A O 1
ATOM 924 N N . LEU A 1 115 ? -10.848 -13.789 -17.147 1.00 93.62 115 LEU A N 1
ATOM 925 C CA . LEU A 1 115 ? -9.428 -13.607 -17.430 1.00 93.62 115 LEU A CA 1
ATOM 926 C C . LEU A 1 115 ? -8.693 -14.947 -17.543 1.00 93.62 115 LEU A C 1
ATOM 928 O O . LEU A 1 115 ? -7.895 -15.111 -18.461 1.00 93.62 115 LEU A O 1
ATOM 932 N N . PHE A 1 116 ? -8.997 -15.926 -16.688 1.00 94.38 116 PHE A N 1
ATOM 933 C CA . PHE A 1 116 ? -8.410 -17.267 -16.755 1.00 94.38 116 PHE A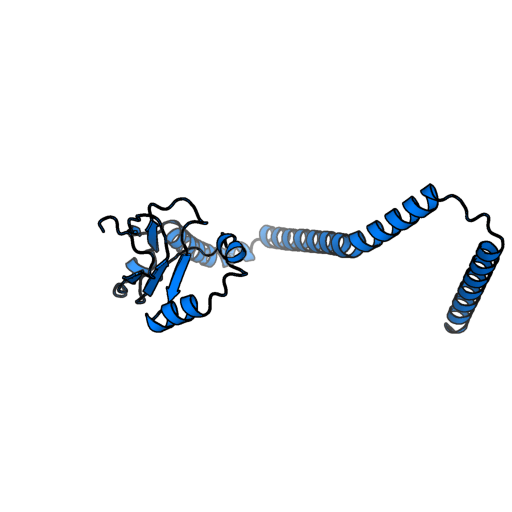 CA 1
ATOM 934 C C . PHE A 1 116 ? -8.746 -17.992 -18.067 1.00 94.38 116 PHE A C 1
ATOM 936 O O . PHE A 1 116 ? -7.866 -18.584 -18.694 1.00 94.38 116 PHE A O 1
ATOM 943 N N . LEU A 1 117 ? -9.998 -17.910 -18.526 1.00 92.00 117 LEU A N 1
ATOM 944 C CA . LEU A 1 117 ? -10.416 -18.508 -19.798 1.00 92.00 117 LEU A CA 1
ATOM 945 C C . LEU A 1 117 ? -9.783 -17.791 -20.998 1.00 92.00 117 LEU A C 1
ATOM 947 O O . LEU A 1 117 ? -9.304 -18.435 -21.934 1.00 92.00 117 LEU A O 1
ATOM 951 N N . PHE A 1 118 ? -9.731 -16.460 -20.953 1.00 90.19 118 PHE A N 1
ATOM 952 C CA . PHE A 1 118 ? -9.132 -15.644 -22.006 1.00 90.19 118 PHE A CA 1
ATOM 953 C C . PHE A 1 118 ? -7.600 -15.648 -21.988 1.00 90.19 118 PHE A C 1
ATOM 955 O O . PHE A 1 118 ? -7.004 -15.304 -23.008 1.00 90.19 118 PHE A O 1
ATOM 962 N N . ALA A 1 119 ? -6.947 -16.078 -20.904 1.00 89.62 119 ALA A N 1
ATOM 963 C CA . ALA A 1 119 ? -5.491 -16.043 -20.754 1.00 89.62 119 ALA A CA 1
ATOM 964 C C . ALA A 1 119 ? -4.762 -16.737 -21.913 1.00 89.62 119 ALA A C 1
ATOM 966 O O . ALA A 1 119 ? -3.799 -16.195 -22.454 1.00 89.62 119 ALA A O 1
ATOM 967 N N . LYS A 1 120 ? -5.262 -17.897 -22.362 1.00 84.69 120 LYS A N 1
ATOM 968 C CA . LYS A 1 120 ? -4.677 -18.633 -23.498 1.00 84.69 120 LYS A CA 1
ATOM 969 C C . LYS A 1 120 ? -4.730 -17.835 -24.805 1.00 84.69 120 LYS A C 1
ATOM 971 O O . LYS A 1 120 ? -3.796 -17.900 -25.599 1.00 84.69 120 LYS A O 1
ATOM 976 N N . ASN A 1 121 ? -5.797 -17.065 -25.010 1.00 85.19 121 ASN A N 1
ATOM 977 C CA . ASN A 1 121 ? -5.973 -16.225 -26.193 1.00 85.19 121 ASN A CA 1
ATOM 978 C C . ASN A 1 121 ? -5.173 -14.919 -26.081 1.00 85.19 121 ASN A C 1
ATOM 980 O O . ASN A 1 121 ? -4.584 -14.480 -27.066 1.00 85.19 121 ASN A O 1
ATOM 984 N N . LEU A 1 122 ? -5.107 -14.327 -24.884 1.00 84.81 122 LEU A N 1
ATOM 985 C CA . LEU A 1 122 ? -4.347 -13.105 -24.606 1.00 84.81 122 LEU A CA 1
ATOM 986 C C . LEU A 1 122 ? -2.844 -13.320 -24.788 1.00 84.81 122 LEU A C 1
ATOM 988 O O . LEU A 1 122 ? -2.202 -12.548 -25.489 1.00 84.81 122 LEU A O 1
ATOM 992 N N . VAL A 1 123 ? -2.292 -14.393 -24.217 1.00 84.00 123 VAL A N 1
ATOM 993 C CA . VAL A 1 123 ? -0.849 -14.682 -24.283 1.00 84.00 123 VAL A CA 1
ATOM 994 C C . VAL A 1 123 ? -0.399 -15.029 -25.703 1.00 84.00 123 VAL A C 1
ATOM 996 O O . VAL A 1 123 ? 0.726 -14.721 -26.086 1.00 84.00 123 VAL A O 1
ATOM 999 N N . ARG A 1 124 ? -1.273 -15.639 -26.514 1.00 84.69 124 ARG A N 1
ATOM 1000 C CA . ARG A 1 124 ? -0.957 -15.988 -27.907 1.00 84.69 124 ARG A CA 1
ATOM 1001 C C . ARG A 1 124 ? -1.065 -14.796 -28.865 1.00 84.69 124 ARG A C 1
ATOM 1003 O O . ARG A 1 124 ? -0.585 -14.883 -29.992 1.00 84.69 124 ARG A O 1
ATOM 1010 N N . ASN A 1 125 ? -1.681 -13.693 -28.440 1.00 86.69 125 ASN A N 1
ATOM 1011 C CA . ASN A 1 125 ? -1.788 -12.488 -29.247 1.00 86.69 125 ASN A CA 1
ATOM 1012 C C . ASN A 1 125 ? -0.479 -11.687 -29.194 1.00 86.69 125 ASN A C 1
ATOM 1014 O O . ASN A 1 125 ? -0.100 -11.153 -28.150 1.00 86.69 125 ASN A O 1
ATOM 1018 N N . SER A 1 126 ? 0.181 -11.542 -30.343 1.00 86.88 126 SER A N 1
ATOM 1019 C CA . SER A 1 126 ? 1.436 -10.794 -30.466 1.00 86.88 126 SER A CA 1
ATOM 1020 C C . SER A 1 126 ? 1.311 -9.349 -29.975 1.00 86.88 126 SER A C 1
ATOM 1022 O O . SER A 1 126 ? 2.228 -8.843 -29.334 1.00 86.88 126 SER A O 1
ATOM 1024 N N . VAL A 1 127 ? 0.164 -8.694 -30.194 1.00 86.12 127 VAL A N 1
ATOM 1025 C CA . VAL A 1 127 ? -0.063 -7.309 -29.739 1.00 86.12 127 VAL A CA 1
ATOM 1026 C C . VAL A 1 127 ? -0.019 -7.210 -28.211 1.00 86.12 127 VAL A C 1
ATOM 1028 O O . VAL A 1 127 ? 0.558 -6.268 -27.669 1.00 86.12 127 VAL A O 1
ATOM 1031 N N . PHE A 1 128 ? -0.574 -8.193 -27.498 1.00 88.00 128 PHE A N 1
ATOM 1032 C CA . PHE A 1 128 ? -0.578 -8.205 -26.033 1.00 88.00 128 PHE A CA 1
ATOM 1033 C C . PHE A 1 128 ? 0.840 -8.373 -25.468 1.00 88.00 128 PHE A C 1
ATOM 1035 O O . PHE A 1 128 ? 1.222 -7.695 -24.515 1.00 88.00 128 PHE A O 1
ATOM 1042 N N . TYR A 1 129 ? 1.660 -9.211 -26.107 1.00 86.38 129 TYR A N 1
ATOM 1043 C CA . TYR A 1 129 ? 3.055 -9.395 -25.714 1.00 86.38 129 TYR A CA 1
ATOM 1044 C C . TYR A 1 129 ? 3.863 -8.093 -25.829 1.00 86.38 129 TYR A C 1
ATOM 1046 O O . TYR A 1 129 ? 4.461 -7.654 -24.847 1.00 86.38 129 TYR A O 1
ATOM 1054 N N . TYR A 1 130 ? 3.815 -7.421 -26.985 1.00 90.69 130 TYR A N 1
ATOM 1055 C CA . TYR A 1 130 ? 4.551 -6.166 -27.182 1.00 90.69 130 TYR A CA 1
ATOM 1056 C C . TYR A 1 130 ? 4.043 -5.038 -26.281 1.00 90.69 130 TYR A C 1
ATOM 1058 O O . TYR A 1 130 ? 4.842 -4.323 -25.683 1.00 90.69 130 TYR A O 1
ATOM 1066 N N . THR A 1 131 ? 2.724 -4.897 -26.129 1.00 92.94 131 THR A N 1
ATOM 1067 C CA . THR A 1 131 ? 2.150 -3.838 -25.285 1.00 92.94 131 THR A CA 1
ATOM 1068 C C . THR A 1 131 ? 2.467 -4.049 -23.809 1.00 92.94 131 THR A C 1
ATOM 1070 O O . THR A 1 131 ? 2.896 -3.100 -23.159 1.00 92.94 131 THR A O 1
ATOM 1073 N N . SER A 1 132 ? 2.361 -5.280 -23.291 1.00 91.25 132 SER A N 1
ATOM 1074 C CA . SER A 1 132 ? 2.714 -5.575 -21.896 1.00 91.25 132 SER A CA 1
ATOM 1075 C C . SER A 1 132 ? 4.189 -5.269 -21.608 1.00 91.25 132 SER A C 1
ATOM 1077 O O . SER A 1 132 ? 4.484 -4.563 -20.643 1.00 91.25 132 SER A O 1
ATOM 1079 N N . GLY A 1 133 ? 5.106 -5.695 -22.487 1.00 90.94 133 GLY A N 1
ATOM 1080 C CA . GLY A 1 133 ? 6.532 -5.385 -22.384 1.00 90.94 133 GLY A CA 1
ATOM 1081 C C . GLY A 1 133 ? 6.811 -3.881 -22.413 1.00 90.94 133 GLY A C 1
ATOM 1082 O O . GLY A 1 133 ? 7.550 -3.379 -21.565 1.00 90.94 133 GLY A O 1
ATOM 1083 N N . CYS A 1 134 ? 6.170 -3.138 -23.321 1.00 93.62 134 CYS A N 1
ATOM 1084 C CA . CYS A 1 134 ? 6.285 -1.680 -23.373 1.00 93.62 134 CYS A CA 1
ATOM 1085 C C . CYS A 1 134 ? 5.759 -1.009 -22.096 1.00 93.62 134 CYS A C 1
ATOM 1087 O O . CYS A 1 134 ? 6.414 -0.105 -21.582 1.00 93.62 134 CYS A O 1
ATOM 1089 N N . THR A 1 135 ? 4.624 -1.447 -21.544 1.00 96.69 135 THR A N 1
ATOM 1090 C CA . THR A 1 135 ? 4.074 -0.877 -20.304 1.00 96.69 135 THR A CA 1
ATOM 1091 C C . THR A 1 135 ? 4.988 -1.133 -19.107 1.00 96.69 135 THR A C 1
ATOM 1093 O O . THR A 1 135 ? 5.277 -0.196 -18.364 1.00 96.69 135 THR A O 1
ATOM 1096 N N . PHE A 1 136 ? 5.496 -2.359 -18.939 1.00 95.12 136 PHE A N 1
ATOM 1097 C CA . PHE A 1 136 ? 6.465 -2.665 -17.880 1.00 95.12 136 PHE A CA 1
ATOM 1098 C C . PHE A 1 136 ? 7.768 -1.879 -18.054 1.00 95.12 136 PHE A C 1
ATOM 1100 O O . PHE A 1 136 ? 8.306 -1.375 -17.070 1.00 95.12 136 PHE A O 1
ATOM 1107 N N . GLY A 1 137 ? 8.241 -1.720 -19.293 1.00 95.81 137 GLY A N 1
ATOM 1108 C CA . GLY A 1 137 ? 9.414 -0.908 -19.613 1.00 95.81 137 GLY A CA 1
ATOM 1109 C C . GLY A 1 137 ? 9.224 0.560 -19.236 1.00 95.81 137 GLY A C 1
ATOM 1110 O O . GLY A 1 137 ? 10.030 1.101 -18.485 1.00 95.81 137 GLY A O 1
ATOM 1111 N N . ILE A 1 138 ? 8.129 1.187 -19.676 1.00 97.25 138 ILE A N 1
ATOM 1112 C CA . ILE A 1 138 ? 7.809 2.587 -19.348 1.00 97.25 138 ILE A CA 1
ATOM 1113 C C . ILE A 1 138 ? 7.662 2.769 -17.834 1.00 97.25 138 ILE A C 1
ATOM 1115 O O . ILE A 1 138 ? 8.195 3.730 -17.280 1.00 97.25 138 ILE A O 1
ATOM 1119 N N . LEU A 1 139 ? 6.992 1.835 -17.151 1.00 96.8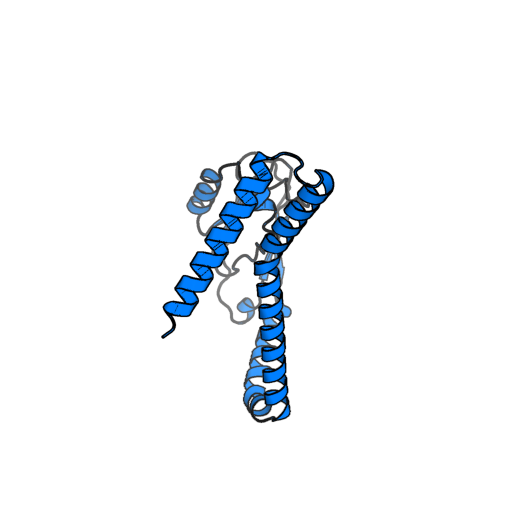8 139 LEU A N 1
ATOM 1120 C CA . LEU A 1 139 ? 6.838 1.870 -15.698 1.00 96.88 139 LEU A CA 1
ATOM 1121 C C . LEU A 1 139 ? 8.197 1.785 -14.988 1.00 96.88 139 LEU A C 1
ATOM 1123 O O . LEU A 1 139 ? 8.469 2.580 -14.090 1.00 96.88 139 LEU A O 1
ATOM 1127 N N . ALA A 1 140 ? 9.070 0.866 -15.410 1.00 96.56 140 ALA A N 1
ATOM 1128 C CA . ALA A 1 140 ? 10.414 0.725 -14.859 1.00 96.56 140 ALA A CA 1
ATOM 1129 C C . ALA A 1 140 ? 11.282 1.964 -15.134 1.00 96.56 140 ALA A C 1
ATOM 1131 O O . ALA A 1 140 ? 11.973 2.438 -14.232 1.00 96.56 140 ALA A O 1
ATOM 1132 N N . SER A 1 141 ? 11.216 2.530 -16.344 1.00 97.44 141 SER A N 1
ATOM 1133 C CA . SER A 1 141 ? 11.918 3.769 -16.697 1.00 97.44 141 SER A CA 1
ATOM 1134 C C . SER A 1 141 ? 11.439 4.958 -15.862 1.00 97.44 141 SER A C 1
ATOM 1136 O O . SER A 1 141 ? 12.266 5.729 -15.377 1.00 97.44 141 SER A O 1
ATOM 1138 N N . LEU A 1 142 ? 10.128 5.091 -15.638 1.00 97.31 142 LEU A N 1
ATOM 1139 C CA . LEU A 1 142 ? 9.554 6.139 -14.790 1.00 97.31 142 LEU A CA 1
ATOM 1140 C C . LEU A 1 142 ? 9.988 5.964 -13.331 1.00 97.31 142 LEU A C 1
ATOM 1142 O O . LEU A 1 142 ? 10.407 6.933 -12.698 1.00 97.31 142 LEU A O 1
ATOM 1146 N N . LEU A 1 143 ? 9.955 4.734 -12.809 1.00 96.50 143 LEU A N 1
ATOM 1147 C CA . LEU A 1 143 ? 10.432 4.425 -11.459 1.00 96.50 143 LEU A CA 1
ATOM 1148 C C . LEU A 1 143 ? 11.914 4.763 -11.287 1.00 96.50 143 LEU A C 1
ATOM 1150 O O . LEU A 1 143 ? 12.280 5.390 -10.293 1.00 96.50 143 LEU A O 1
ATOM 1154 N N . LEU A 1 144 ? 12.755 4.404 -12.259 1.00 96.38 144 LEU A N 1
ATOM 1155 C CA . LEU A 1 144 ? 14.176 4.748 -12.251 1.00 96.38 144 LEU A CA 1
ATOM 1156 C C . LEU A 1 144 ? 14.354 6.269 -12.242 1.00 96.38 144 LEU A C 1
ATOM 1158 O O . LEU A 1 144 ? 15.112 6.793 -11.430 1.00 96.38 144 LEU A O 1
ATOM 1162 N N . PHE A 1 145 ? 13.625 6.988 -13.092 1.00 97.38 145 PHE A N 1
ATOM 1163 C CA . PHE A 1 145 ? 13.694 8.445 -13.159 1.00 97.38 145 PHE A CA 1
ATOM 1164 C C . PHE A 1 145 ? 13.313 9.111 -11.828 1.00 97.38 145 PHE A C 1
ATOM 1166 O O . PHE A 1 145 ? 14.070 9.935 -11.311 1.00 97.38 145 PHE A O 1
ATOM 1173 N N . VAL A 1 146 ? 12.192 8.702 -11.224 1.00 96.50 146 VAL A N 1
ATOM 1174 C CA . VAL A 1 146 ? 11.764 9.185 -9.900 1.00 96.50 146 VAL A CA 1
ATOM 1175 C C . VAL A 1 146 ? 12.801 8.843 -8.833 1.00 96.50 146 VAL A C 1
ATOM 1177 O O . VAL A 1 146 ? 13.139 9.695 -8.013 1.00 96.50 146 VAL A O 1
ATOM 1180 N N . PHE A 1 147 ? 13.356 7.632 -8.863 1.00 95.94 147 PHE A N 1
ATOM 1181 C CA . PHE A 1 147 ? 14.402 7.208 -7.936 1.00 95.94 147 PHE A CA 1
ATOM 1182 C C . PHE A 1 147 ? 15.671 8.064 -8.064 1.00 95.94 147 PHE A C 1
ATOM 1184 O O . PHE A 1 147 ? 16.239 8.486 -7.055 1.00 95.94 147 PHE A O 1
ATOM 1191 N N . VAL A 1 148 ? 16.098 8.376 -9.290 1.00 95.88 148 VAL A N 1
ATOM 1192 C CA . VAL A 1 148 ? 17.256 9.241 -9.554 1.00 95.88 148 VAL A CA 1
ATOM 1193 C C . VAL A 1 148 ? 16.998 10.664 -9.063 1.00 95.88 148 VAL A C 1
ATOM 1195 O O . VAL A 1 148 ? 17.851 11.219 -8.367 1.00 95.88 148 VAL A O 1
ATOM 1198 N N . ILE A 1 149 ? 15.821 11.235 -9.339 1.00 95.12 149 ILE A N 1
ATOM 1199 C CA . ILE A 1 149 ? 15.437 12.552 -8.810 1.00 95.12 149 ILE A CA 1
ATOM 1200 C C . ILE A 1 149 ? 15.453 12.529 -7.287 1.00 95.12 149 ILE A C 1
ATOM 1202 O O . ILE A 1 149 ? 16.094 13.379 -6.679 1.00 95.12 149 ILE A O 1
ATOM 1206 N N . TYR A 1 150 ? 14.819 11.537 -6.665 1.00 95.44 150 TYR A N 1
ATOM 1207 C CA . TYR A 1 150 ? 14.793 11.397 -5.212 1.00 95.44 150 TYR A CA 1
ATOM 1208 C C . TYR A 1 150 ? 16.208 11.308 -4.619 1.00 95.44 150 TYR A C 1
ATOM 1210 O O . TYR A 1 150 ? 16.504 11.914 -3.589 1.00 95.44 150 TYR A O 1
ATOM 1218 N N . ARG A 1 151 ? 17.124 10.612 -5.300 1.00 92.62 151 ARG A N 1
ATOM 1219 C CA . ARG A 1 151 ? 18.517 10.456 -4.866 1.00 92.62 151 ARG A CA 1
ATOM 1220 C C . ARG A 1 151 ? 19.351 11.732 -5.021 1.00 92.62 151 ARG A C 1
ATOM 1222 O O . ARG A 1 151 ? 20.265 11.953 -4.220 1.00 92.62 151 ARG A O 1
ATOM 1229 N N . ILE A 1 152 ? 19.095 12.530 -6.056 1.00 93.75 15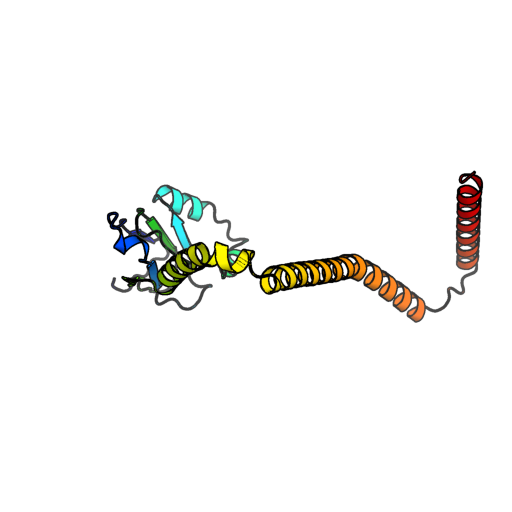2 ILE A N 1
ATOM 1230 C CA . ILE A 1 152 ? 19.900 13.710 -6.412 1.00 93.75 152 ILE A CA 1
ATOM 1231 C C . ILE A 1 152 ? 19.329 15.002 -5.809 1.00 93.75 152 ILE A C 1
ATOM 1233 O O . ILE A 1 152 ? 20.108 15.877 -5.430 1.00 93.75 152 ILE A O 1
ATOM 1237 N N . ALA A 1 153 ? 18.009 15.106 -5.638 1.00 93.25 153 ALA A N 1
ATOM 1238 C CA . ALA A 1 153 ? 17.315 16.268 -5.081 1.00 93.25 153 ALA A CA 1
ATOM 1239 C C . ALA A 1 153 ? 17.941 16.822 -3.785 1.00 93.25 153 ALA A C 1
ATOM 1241 O O . ALA A 1 153 ? 18.227 18.021 -3.756 1.00 93.25 153 ALA A O 1
ATOM 1242 N N . PRO A 1 154 ? 18.248 16.017 -2.743 1.00 90.62 154 PRO A N 1
ATOM 1243 C CA . PRO A 1 154 ? 18.862 16.557 -1.529 1.00 90.62 154 PRO A CA 1
ATOM 1244 C C . PRO A 1 154 ? 20.281 17.086 -1.777 1.00 90.62 154 PRO A C 1
ATOM 1246 O O . PRO A 1 154 ? 20.664 18.108 -1.215 1.00 90.62 154 PRO A O 1
ATOM 1249 N N . LYS A 1 155 ? 21.060 16.436 -2.653 1.00 91.69 155 LYS A N 1
ATOM 1250 C CA . LYS A 1 155 ? 22.434 16.857 -2.973 1.00 91.69 155 LYS A CA 1
ATOM 1251 C C . LYS A 1 155 ? 22.448 18.184 -3.730 1.00 91.69 155 LYS A C 1
ATOM 1253 O O . LYS A 1 155 ? 23.234 19.069 -3.405 1.00 91.69 155 LYS A O 1
ATOM 1258 N N . VAL A 1 156 ? 21.561 18.325 -4.714 1.00 90.12 156 VAL A N 1
ATOM 1259 C CA . VAL A 1 156 ? 21.422 19.557 -5.502 1.00 90.12 156 VAL A CA 1
ATOM 1260 C C . VAL A 1 156 ? 20.884 20.691 -4.637 1.00 90.12 156 VAL A C 1
ATOM 1262 O O . VAL A 1 156 ? 21.408 21.796 -4.718 1.00 90.12 156 VAL A O 1
ATOM 1265 N N . ALA A 1 157 ? 19.917 20.429 -3.753 1.00 91.75 157 ALA A N 1
ATOM 1266 C CA . ALA A 1 157 ? 19.421 21.436 -2.817 1.00 91.75 157 ALA A CA 1
ATOM 1267 C C . ALA A 1 157 ? 20.543 21.981 -1.917 1.00 91.75 157 ALA A C 1
ATOM 1269 O O . ALA A 1 157 ? 20.703 23.194 -1.809 1.00 91.75 157 ALA A O 1
ATOM 1270 N N . VAL A 1 158 ? 21.370 21.105 -1.335 1.00 91.81 158 VAL A N 1
ATOM 1271 C CA . VAL A 1 158 ? 22.520 21.517 -0.509 1.00 91.81 158 VAL A CA 1
ATOM 1272 C C . VAL A 1 158 ? 23.526 22.344 -1.316 1.00 91.81 158 VAL A C 1
ATOM 1274 O O . VAL A 1 158 ? 23.988 23.379 -0.832 1.00 91.81 158 VAL A O 1
ATOM 1277 N N . LEU A 1 159 ? 23.832 21.935 -2.551 1.00 90.50 159 LEU A N 1
ATOM 1278 C CA . LEU A 1 159 ? 24.741 22.671 -3.434 1.00 90.50 159 LEU A CA 1
ATOM 1279 C C . LEU A 1 159 ? 24.205 24.073 -3.762 1.00 90.50 159 LEU A C 1
ATOM 1281 O O . LEU A 1 159 ? 24.938 25.052 -3.646 1.00 90.50 159 LEU A O 1
ATOM 1285 N N . LEU A 1 160 ? 22.925 24.180 -4.130 1.00 92.06 160 LEU A N 1
ATOM 1286 C CA . LEU A 1 160 ? 22.283 25.458 -4.443 1.00 92.06 160 LEU A CA 1
ATOM 1287 C C . LEU A 1 160 ? 22.221 26.379 -3.221 1.00 92.06 160 LEU A C 1
ATOM 1289 O O . LEU A 1 160 ? 22.478 27.572 -3.354 1.00 92.06 160 LEU A O 1
ATOM 1293 N N . ILE A 1 161 ? 21.941 25.839 -2.030 1.00 90.38 161 ILE A N 1
ATOM 1294 C CA . ILE A 1 161 ? 21.960 26.609 -0.777 1.00 90.38 161 ILE A CA 1
ATOM 1295 C C . ILE A 1 161 ? 23.377 27.117 -0.490 1.00 90.38 161 ILE A C 1
ATOM 1297 O O . ILE A 1 161 ? 23.549 28.299 -0.201 1.00 90.38 161 ILE A O 1
ATOM 1301 N N . SER A 1 162 ? 24.398 26.262 -0.601 1.00 87.12 162 SER A N 1
ATOM 1302 C CA . SER A 1 162 ? 25.799 26.656 -0.400 1.00 87.12 162 SER A CA 1
ATOM 1303 C C . SER A 1 162 ? 26.229 27.751 -1.382 1.00 87.12 162 SER A C 1
ATOM 1305 O O . SER A 1 162 ? 26.812 28.755 -0.969 1.00 87.12 162 SER A O 1
ATOM 1307 N N . LEU A 1 163 ? 25.862 27.614 -2.659 1.00 86.12 163 LEU A N 1
ATOM 1308 C CA . LEU A 1 163 ? 26.133 28.611 -3.691 1.00 86.12 163 LEU A CA 1
ATOM 1309 C C . LEU A 1 163 ? 25.393 29.926 -3.419 1.00 86.12 163 LEU A C 1
ATOM 1311 O O . LEU A 1 163 ? 26.001 30.987 -3.505 1.00 86.12 163 LEU A O 1
ATOM 1315 N N . ALA A 1 164 ? 24.113 29.873 -3.043 1.00 88.88 164 ALA A N 1
ATOM 1316 C CA . ALA A 1 164 ? 23.325 31.055 -2.699 1.00 88.88 164 ALA A CA 1
ATOM 1317 C C . ALA A 1 164 ? 23.902 31.785 -1.477 1.00 88.88 164 ALA A C 1
ATOM 1319 O O . ALA A 1 164 ? 23.963 33.014 -1.456 1.00 88.88 164 ALA A O 1
ATOM 1320 N N . VAL A 1 165 ? 24.373 31.034 -0.479 1.00 85.88 165 VAL A N 1
ATOM 1321 C CA . VAL A 1 165 ? 25.057 31.565 0.705 1.00 85.88 165 VAL A CA 1
ATOM 1322 C C . VAL A 1 165 ? 26.400 32.201 0.335 1.00 85.88 165 VAL A C 1
ATOM 1324 O O . VAL A 1 165 ? 26.698 33.289 0.826 1.00 85.88 165 VAL A O 1
ATOM 1327 N N . CYS A 1 166 ? 27.188 31.566 -0.535 1.00 80.62 166 CYS A N 1
ATOM 1328 C CA . CYS A 1 166 ? 28.449 32.109 -1.046 1.00 80.62 166 CYS A CA 1
ATOM 1329 C C . CYS A 1 166 ? 28.214 33.398 -1.849 1.00 80.62 166 CYS A C 1
ATOM 1331 O O . CYS A 1 166 ? 28.837 34.423 -1.586 1.00 80.62 166 CYS A O 1
ATOM 1333 N N . TYR A 1 167 ? 27.224 33.388 -2.745 1.00 79.12 167 TYR A N 1
ATOM 1334 C CA . TYR A 1 167 ? 26.837 34.549 -3.544 1.00 79.12 167 TYR A CA 1
ATOM 1335 C C . TYR A 1 167 ? 26.358 35.719 -2.672 1.00 79.12 167 TYR A C 1
ATOM 1337 O O . TYR A 1 167 ? 26.727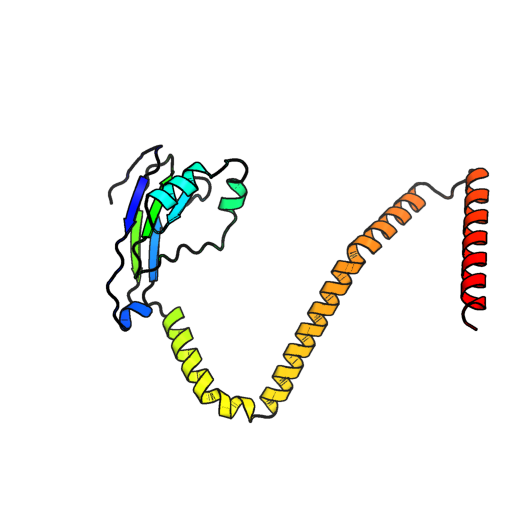 36.864 -2.912 1.00 79.12 167 TYR A O 1
ATOM 1345 N N . LYS A 1 168 ? 25.588 35.436 -1.612 1.00 82.44 168 LYS A N 1
ATOM 1346 C CA . LYS A 1 168 ? 25.148 36.439 -0.627 1.00 82.44 168 LYS A CA 1
ATOM 1347 C C . LYS A 1 168 ? 26.284 36.997 0.232 1.00 82.44 168 LYS A C 1
ATOM 1349 O O . LYS A 1 168 ? 26.185 38.146 0.650 1.00 82.44 168 LYS A O 1
ATOM 1354 N N . ARG A 1 169 ? 27.301 36.194 0.560 1.00 76.25 169 ARG A N 1
ATOM 1355 C CA . ARG A 1 169 ? 28.415 36.599 1.441 1.00 76.25 169 ARG A CA 1
ATOM 1356 C C . ARG A 1 169 ? 29.557 37.301 0.703 1.00 76.25 169 ARG A C 1
ATOM 1358 O O . ARG A 1 169 ? 30.342 37.975 1.358 1.00 76.25 169 ARG A O 1
ATOM 1365 N N . GLY A 1 170 ? 29.598 37.217 -0.627 1.00 65.12 170 GLY A N 1
ATOM 1366 C CA . GLY A 1 170 ? 30.660 37.804 -1.443 1.00 65.12 170 GLY A CA 1
ATOM 1367 C C . GLY A 1 170 ? 31.955 36.975 -1.413 1.00 65.12 170 GLY A C 1
ATOM 1368 O O . GLY A 1 170 ? 32.093 36.078 -0.576 1.00 65.12 170 GLY A O 1
ATOM 1369 N N . PRO A 1 171 ? 32.893 37.220 -2.349 1.00 61.50 171 PRO A N 1
ATOM 1370 C CA . PRO A 1 171 ? 34.162 36.500 -2.402 1.00 61.50 171 PRO A CA 1
ATOM 1371 C C . PRO A 1 171 ? 34.945 36.722 -1.098 1.00 61.50 171 PRO A C 1
ATOM 1373 O O . PRO A 1 171 ? 34.940 37.835 -0.572 1.00 61.50 171 PRO A O 1
ATOM 1376 N N . PRO A 1 172 ? 35.593 35.685 -0.547 1.00 58.38 172 PRO A N 1
ATOM 1377 C CA . PRO A 1 172 ? 36.262 35.789 0.739 1.00 58.38 172 PRO A CA 1
ATOM 1378 C C . PRO A 1 172 ? 37.511 36.674 0.599 1.00 58.38 172 PRO A C 1
ATOM 1380 O O . PRO A 1 172 ? 38.513 36.266 0.030 1.00 58.38 172 PRO A O 1
ATOM 1383 N N . THR A 1 173 ? 37.434 37.910 1.093 1.00 59.66 173 THR A N 1
ATOM 1384 C CA . THR A 1 173 ? 38.481 38.945 0.956 1.00 59.66 173 THR A CA 1
ATOM 1385 C C . THR A 1 173 ? 39.635 38.792 1.960 1.00 59.66 173 THR A C 1
ATOM 1387 O O . THR A 1 173 ? 40.495 39.662 2.057 1.00 59.66 173 THR A O 1
ATOM 1390 N N . ASP A 1 174 ? 39.641 37.715 2.747 1.00 65.88 174 ASP A N 1
ATOM 1391 C CA . ASP A 1 174 ? 40.592 37.498 3.838 1.00 65.88 174 ASP A CA 1
ATOM 1392 C C . ASP A 1 174 ? 41.770 36.638 3.347 1.00 65.88 174 ASP A C 1
ATOM 1394 O O . ASP A 1 174 ? 41.558 35.553 2.795 1.00 65.88 174 ASP A O 1
ATOM 1398 N N . SER A 1 175 ? 43.015 37.082 3.535 1.00 67.88 175 SER A N 1
ATOM 1399 C CA . SER A 1 175 ? 44.224 36.440 2.972 1.00 67.88 175 SER A CA 1
ATOM 1400 C C . SER A 1 175 ? 44.372 34.968 3.382 1.00 67.88 175 SER A C 1
ATOM 1402 O O . SER A 1 175 ? 44.737 34.120 2.570 1.00 67.88 175 SER A O 1
ATOM 1404 N N . ARG A 1 176 ? 43.947 34.628 4.602 1.00 68.62 176 ARG A N 1
ATOM 1405 C CA . ARG A 1 176 ? 43.936 33.253 5.127 1.00 68.62 176 ARG A CA 1
ATOM 1406 C C . ARG A 1 176 ? 43.003 32.305 4.359 1.00 68.62 176 ARG A C 1
ATOM 1408 O O . ARG A 1 176 ? 43.241 31.099 4.331 1.00 68.62 176 ARG A O 1
ATOM 1415 N N . SER A 1 177 ? 41.934 32.817 3.749 1.00 71.19 177 SER A N 1
ATOM 1416 C CA . SER A 1 177 ? 40.995 32.002 2.965 1.00 71.19 177 SER A CA 1
ATOM 1417 C C . SER A 1 177 ? 41.560 31.612 1.593 1.00 71.19 177 SER A C 1
ATOM 1419 O O . SER A 1 177 ? 41.318 30.497 1.127 1.00 71.19 177 SER A O 1
ATOM 1421 N N . HIS A 1 178 ? 42.379 32.485 0.995 1.00 73.69 178 HIS A N 1
ATOM 1422 C CA . HIS A 1 178 ? 43.093 32.216 -0.252 1.00 73.69 178 HIS A CA 1
ATOM 1423 C C . HIS A 1 178 ? 44.150 31.128 -0.070 1.00 73.69 178 HIS A C 1
ATOM 1425 O O . HIS A 1 178 ? 44.228 30.220 -0.898 1.00 73.69 178 HIS A O 1
ATOM 1431 N N . ASP A 1 179 ? 44.883 31.156 1.045 1.00 79.50 179 ASP A N 1
ATOM 1432 C CA . ASP A 1 179 ? 45.856 30.111 1.364 1.00 79.50 179 ASP A CA 1
ATOM 1433 C C . ASP A 1 179 ? 45.169 28.745 1.471 1.00 79.50 179 ASP A C 1
ATOM 1435 O O . ASP A 1 179 ? 45.579 27.788 0.818 1.00 79.50 179 ASP A O 1
ATOM 1439 N N . ILE A 1 180 ? 44.064 28.645 2.219 1.00 80.12 180 ILE A N 1
ATOM 1440 C CA . ILE A 1 180 ? 43.311 27.386 2.367 1.00 80.12 180 ILE A CA 1
ATOM 1441 C C . ILE A 1 180 ? 42.787 26.889 1.005 1.00 80.12 180 ILE A C 1
ATOM 1443 O O . ILE A 1 180 ? 42.858 25.692 0.711 1.00 80.12 180 ILE A O 1
ATOM 1447 N N . ALA A 1 181 ? 42.307 27.786 0.140 1.00 81.38 181 ALA A N 1
ATOM 1448 C CA . ALA A 1 181 ? 41.871 27.427 -1.209 1.00 81.38 181 ALA A CA 1
ATOM 1449 C C . ALA A 1 181 ? 43.035 26.913 -2.081 1.00 81.38 181 ALA A C 1
ATOM 1451 O O . ALA A 1 181 ? 42.886 25.917 -2.790 1.00 81.38 181 ALA A O 1
ATOM 1452 N N . GLN A 1 182 ? 44.217 27.522 -1.984 1.00 83.69 182 GLN A N 1
ATOM 1453 C CA . GLN A 1 182 ? 45.412 27.059 -2.689 1.00 83.69 182 GLN A CA 1
ATOM 1454 C C . GLN A 1 182 ? 45.850 25.666 -2.211 1.00 83.69 182 GLN A C 1
ATOM 1456 O O . GLN A 1 182 ? 46.095 24.786 -3.038 1.00 83.69 182 GLN A O 1
ATOM 1461 N N . TRP A 1 183 ? 45.880 25.432 -0.895 1.00 84.25 183 TRP A N 1
ATOM 1462 C CA . TRP A 1 183 ? 46.229 24.126 -0.324 1.00 84.25 183 TRP A CA 1
ATOM 1463 C C . TRP A 1 183 ? 45.237 23.029 -0.733 1.00 84.25 183 TRP A C 1
ATOM 1465 O O . TRP A 1 183 ? 45.648 21.912 -1.048 1.00 84.25 183 TRP A O 1
ATOM 1475 N N . THR A 1 184 ? 43.935 23.335 -0.791 1.00 91.12 184 THR A N 1
ATOM 1476 C CA . THR A 1 184 ? 42.922 22.363 -1.247 1.00 91.12 184 THR A CA 1
ATOM 1477 C C . THR A 1 184 ? 43.070 22.028 -2.729 1.00 91.12 184 THR A C 1
ATOM 1479 O O . THR A 1 184 ? 43.036 20.850 -3.081 1.00 91.12 184 THR A O 1
ATOM 1482 N N . LEU A 1 185 ? 43.319 23.017 -3.593 1.00 86.50 185 LEU A N 1
ATOM 1483 C CA . LEU A 1 185 ? 43.594 22.786 -5.015 1.00 86.50 185 LEU A CA 1
ATOM 1484 C C . LEU A 1 185 ? 44.872 21.967 -5.236 1.00 86.50 185 LEU A C 1
ATOM 1486 O O . LEU A 1 185 ? 44.875 21.054 -6.061 1.00 86.50 185 LEU A O 1
ATOM 1490 N N . GLN A 1 186 ? 45.936 22.234 -4.474 1.00 91.38 186 GLN A N 1
ATOM 1491 C CA . GLN A 1 186 ? 47.178 21.456 -4.539 1.00 91.38 186 GLN A CA 1
ATOM 1492 C C . GLN A 1 186 ? 46.977 20.001 -4.092 1.00 91.38 186 GLN A C 1
ATOM 1494 O O . GLN A 1 186 ? 47.497 19.084 -4.730 1.00 91.38 186 GLN A O 1
ATOM 1499 N N . LEU A 1 187 ? 46.184 19.766 -3.044 1.00 93.06 187 LEU A N 1
ATOM 1500 C CA . LEU A 1 187 ? 45.867 18.418 -2.567 1.00 93.06 187 LEU A CA 1
ATOM 1501 C C . LEU A 1 187 ? 44.977 17.654 -3.566 1.00 93.06 187 LEU A C 1
ATOM 1503 O O . LEU A 1 187 ? 45.195 16.464 -3.810 1.00 93.06 187 LEU A O 1
ATOM 1507 N N . ILE A 1 188 ? 44.022 18.337 -4.205 1.00 92.00 188 ILE A N 1
ATOM 1508 C CA . ILE A 1 188 ? 43.203 17.770 -5.290 1.00 92.00 188 ILE A CA 1
ATOM 1509 C C . ILE A 1 188 ? 44.079 17.412 -6.505 1.00 92.00 188 ILE A C 1
ATOM 1511 O O . ILE A 1 188 ? 43.925 16.339 -7.085 1.00 92.00 188 ILE A O 1
ATOM 1515 N N . ALA A 1 189 ? 45.042 18.262 -6.869 1.00 91.12 189 ALA A N 1
ATOM 1516 C CA . ALA A 1 189 ? 45.978 17.974 -7.955 1.00 91.12 189 ALA A CA 1
ATOM 1517 C C . ALA A 1 189 ? 46.864 16.750 -7.649 1.00 91.12 189 ALA A C 1
ATOM 1519 O O . ALA A 1 189 ? 46.981 15.855 -8.484 1.00 91.12 189 ALA A O 1
ATOM 1520 N N . LEU A 1 190 ? 47.431 16.660 -6.440 1.00 92.81 190 LEU A N 1
ATOM 1521 C CA . LEU A 1 190 ? 48.246 15.514 -6.010 1.00 92.81 190 LEU A CA 1
ATOM 1522 C C . LEU A 1 190 ? 47.455 14.201 -5.987 1.00 92.81 190 LEU A C 1
ATOM 1524 O O . LEU A 1 190 ? 47.976 13.166 -6.398 1.00 92.81 190 LEU A O 1
ATOM 1528 N N . THR A 1 191 ? 46.198 14.234 -5.543 1.00 87.00 191 THR A N 1
ATOM 1529 C CA . THR A 1 191 ? 45.336 13.040 -5.535 1.00 87.00 191 THR A CA 1
ATOM 1530 C C . THR A 1 191 ? 44.980 12.579 -6.947 1.00 87.00 191 THR A C 1
ATOM 1532 O O . THR A 1 191 ? 45.046 11.381 -7.218 1.00 87.00 191 THR A O 1
ATOM 1535 N N . LEU A 1 192 ? 44.687 13.498 -7.873 1.00 87.31 192 LEU A N 1
ATOM 1536 C CA . LEU A 1 192 ? 44.481 13.165 -9.289 1.00 87.31 192 LEU A CA 1
ATOM 1537 C C . LEU A 1 192 ? 45.739 12.570 -9.935 1.00 87.31 192 LEU A C 1
ATOM 1539 O O . LEU A 1 192 ? 45.639 11.570 -10.645 1.00 87.31 192 LEU A O 1
ATOM 1543 N N . ILE A 1 193 ? 46.917 13.138 -9.658 1.00 93.06 193 ILE A N 1
ATOM 1544 C CA . ILE A 1 193 ? 48.195 12.607 -10.153 1.00 93.06 193 ILE A CA 1
ATOM 1545 C C . ILE A 1 193 ? 48.432 11.195 -9.604 1.00 93.06 193 ILE A C 1
ATOM 1547 O O . ILE A 1 193 ? 48.751 10.294 -10.376 1.00 93.06 193 ILE A O 1
ATOM 1551 N N . TYR A 1 194 ? 48.212 10.972 -8.306 1.00 91.06 194 TYR A N 1
ATOM 1552 C CA . TYR A 1 194 ? 48.346 9.653 -7.682 1.00 91.06 194 TYR A CA 1
ATOM 1553 C C . TYR A 1 194 ? 47.423 8.611 -8.327 1.00 91.06 194 TYR A C 1
ATOM 1555 O O . TYR A 1 194 ? 47.895 7.554 -8.741 1.00 91.06 194 TYR A O 1
ATOM 1563 N N . PHE A 1 195 ? 46.135 8.927 -8.503 1.00 85.00 195 PHE A N 1
ATOM 1564 C CA . PHE A 1 195 ? 45.202 8.025 -9.183 1.00 85.00 195 PHE A CA 1
ATOM 1565 C C . PHE A 1 195 ? 45.584 7.778 -10.649 1.00 85.00 195 PHE A C 1
ATOM 1567 O O . PHE A 1 195 ? 45.426 6.657 -11.128 1.00 85.00 195 PHE A O 1
ATOM 1574 N N . SER A 1 196 ? 46.123 8.783 -11.352 1.00 81.81 196 SER A N 1
ATOM 1575 C CA . SER A 1 196 ? 46.598 8.618 -12.733 1.00 81.81 196 SER A CA 1
ATOM 1576 C C . SER A 1 196 ? 47.830 7.717 -12.839 1.00 81.81 196 SER A C 1
ATOM 1578 O O . SER A 1 196 ? 47.937 6.943 -13.782 1.00 81.81 196 SER A O 1
ATOM 1580 N N . ALA A 1 197 ? 48.730 7.776 -11.855 1.00 83.44 197 ALA A N 1
ATOM 1581 C CA . ALA A 1 197 ? 49.941 6.962 -11.814 1.00 83.44 197 ALA A CA 1
ATOM 1582 C C . ALA A 1 197 ? 49.676 5.534 -11.312 1.00 83.44 197 ALA A C 1
ATOM 1584 O O . ALA A 1 197 ? 50.439 4.626 -11.622 1.00 83.44 197 ALA A O 1
ATOM 1585 N N . GLN A 1 198 ? 48.605 5.331 -10.538 1.00 76.12 198 GLN A N 1
ATOM 1586 C CA . GLN A 1 198 ? 48.214 4.020 -10.019 1.00 76.12 198 GLN A CA 1
ATOM 1587 C C . GLN A 1 198 ? 47.380 3.198 -11.019 1.00 76.12 198 GLN A C 1
ATOM 1589 O O . GLN A 1 198 ? 47.264 1.985 -10.866 1.00 76.12 198 GLN A O 1
ATOM 1594 N N . VAL A 1 199 ? 46.819 3.836 -12.052 1.00 55.53 199 VAL A N 1
ATOM 1595 C CA . VAL A 1 199 ? 46.239 3.163 -13.227 1.00 55.53 199 VAL A CA 1
ATOM 1596 C C . VAL A 1 199 ? 47.352 2.934 -14.260 1.00 55.53 199 VAL A C 1
ATOM 1598 O O . VAL A 1 199 ? 47.407 3.576 -15.306 1.00 55.53 199 VAL A O 1
ATOM 1601 N N . SER A 1 200 ? 48.298 2.051 -13.943 1.00 47.28 200 SER A N 1
ATOM 1602 C CA . SER A 1 200 ? 49.262 1.435 -14.873 1.00 47.28 200 SER A CA 1
ATOM 1603 C C . SER A 1 200 ? 49.808 0.148 -14.271 1.00 47.28 200 SER A C 1
ATOM 1605 O O . SER A 1 200 ? 50.044 0.134 -13.043 1.00 47.28 200 SER A O 1
#

Organism: Heterorhabditis bacteriophora (NCBI:txid37862)

InterPro domains:
  IPR019358 NEMP family [PF10225] (94-156)
  IPR019358 NEMP family [PF10225] (157-199)
  IPR019358 NEMP family [PTHR13598] (14-155)

Secondary structure (DSSP, 8-state):
---B--SS-EEEEEPPPP--GGGGG-EEEEEES---GGGEEEEEESSHHHHHHHHHT--GGGHHHHHT-TT---EE-SSS-EEEEEEESS-B-EEEEEES--HHHHHHHHHHHHHHHHHHHHHH-HHHHHHHHHHHHHHHHHHHHHHHHHHHHHHHHHHHHHHHHHHHH-S---HHHHHHHHHHHHHHHHHHHHHHHH--

Radius of gyration: 31.56 Å; chains: 1; bounding box: 81×60×60 Å

Foldseek 3Di:
DFWDADQDKDKDKDAADDDDPLCVQKWKDKDKPDPDLLFKDKFKDLDPVVSVVVVVPPDVPCSVVVSPPPPPRPGDDRGGIMMMIMRGRDTMDIDMDMDSGDPVVVCVVVVVVVCVVCVVVLVPDPVNVVVVVVVVVVVVVVVVVVVVCVVCVVVVVVVVVVVVVDVVVDDDPDPVVVVVVVVVVVVVVVVVVVVVVVVD